Protein 6BME (pdb70)

Nearest PDB structures (foldseek):
  6bme-assembly2_B  TM=1.001E+00  e=2.807E-17  Chlamydomonas reinhardtii
  4max-assembly3_C  TM=8.897E-01  e=2.043E-06  Picosynechococcus sp. PCC 7002
  1rtx-assembly1_A  TM=8.837E-01  e=2.899E-06  Synechocystis sp. PCC 6803
  2hz3-assembly1_A  TM=9.140E-01  e=4.781E-06  Synechocystis sp. PCC 6803
  1s69-assembly1_A  TM=8.505E-01  e=2.374E-06  Synechocystis sp. PCC 6803

InterPro domains:
  IPR001486 Truncated hemoglobin [PF01152] (59-167)
  IPR009050 Globin-like superfamily [SSF46458] (58-173)
  IPR012292 Globin/Protoglobin [G3DSA:1.10.490.10] (58-185)

Structure (mmCIF, N/CA/C/O backbone):
data_6BME
#
_entry.id   6BME
#
_cell.length_a   74.400
_cell.length_b   68.300
_cell.length_c   49.400
_cell.angle_alpha   90.000
_cell.angle_beta   90.000
_cell.angle_gamma   90.000
#
_symmetry.space_group_name_H-M   'P 21 21 2'
#
loop_
_entity.id
_entity.type
_entity.pdbx_description
1 polymer 'Truncated hemoglobin 4'
2 non-polymer 'PROTOPORPHYRIN IX CONTAINING FE'
3 non-polymer 'SULFATE ION'
4 water water
#
loop_
_atom_site.group_PDB
_atom_site.id
_atom_site.type_symbol
_atom_site.label_atom_id
_atom_site.label_alt_id
_atom_site.label_comp_id
_atom_site.label_asym_id
_atom_site.label_entity_id
_atom_site.label_seq_id
_atom_site.pdbx_PDB_ins_code
_atom_site.Cartn_x
_atom_site.Cartn_y
_atom_site.Cartn_z
_atom_site.occupancy
_atom_site.B_iso_or_equiv
_atom_site.auth_seq_id
_atom_site.auth_comp_id
_atom_site.auth_asym_id
_atom_site.auth_atom_id
_atom_site.pdbx_PDB_model_num
ATOM 1 N N . SER A 1 1 ? 25.574 -4.453 8.212 1.00 56.59 32 SER A N 1
ATOM 2 C CA . SER A 1 1 ? 24.678 -3.970 7.167 1.00 55.19 32 SER A CA 1
ATOM 3 C C . SER A 1 1 ? 24.966 -2.501 6.882 1.00 50.41 32 SER A C 1
ATOM 4 O O . SER A 1 1 ? 25.814 -1.897 7.539 1.00 49.98 32 SER A O 1
ATOM 7 N N . THR A 1 2 ? 24.257 -1.935 5.904 1.00 48.23 33 THR A N 1
ATOM 8 C CA . THR A 1 2 ? 24.492 -0.556 5.497 1.00 39.94 33 THR A CA 1
ATOM 9 C C . THR A 1 2 ? 24.173 0.412 6.634 1.00 38.15 33 THR A C 1
ATOM 10 O O . THR A 1 2 ? 23.512 0.071 7.620 1.00 39.37 33 THR A O 1
ATOM 14 N N . LEU A 1 3 ? 24.645 1.648 6.469 1.00 37.27 34 LEU A N 1
ATOM 15 C CA . LEU A 1 3 ? 24.346 2.691 7.443 1.00 30.65 34 LEU A CA 1
ATOM 16 C C . LEU A 1 3 ? 22.846 2.961 7.518 1.00 27.95 34 LEU A C 1
ATOM 17 O O . LEU A 1 3 ? 22.278 3.069 8.612 1.00 27.72 34 LEU A O 1
ATOM 22 N N . HIS A 1 4 ? 22.180 3.073 6.363 1.00 24.85 35 HIS A N 1
ATOM 23 C CA . HIS A 1 4 ? 20.760 3.412 6.409 1.00 24.96 35 HIS A CA 1
ATOM 24 C C . HIS A 1 4 ? 19.937 2.280 7.012 1.00 26.24 35 HIS A C 1
ATOM 25 O O . HIS A 1 4 ? 18.946 2.541 7.707 1.00 29.59 35 HIS A O 1
ATOM 32 N N . ALA A 1 5 ? 20.354 1.028 6.809 1.00 27.82 36 ALA A N 1
ATOM 33 C CA . ALA A 1 5 ? 19.669 -0.087 7.457 1.00 35.17 36 ALA A CA 1
ATOM 34 C C . ALA A 1 5 ? 19.805 -0.011 8.974 1.00 36.31 36 ALA A C 1
ATOM 35 O O . ALA A 1 5 ? 18.830 -0.232 9.704 1.00 38.54 36 ALA A O 1
ATOM 37 N N . LYS A 1 6 ? 21.004 0.324 9.466 1.00 34.36 37 LYS A N 1
ATOM 38 C CA . LYS A 1 6 ? 21.217 0.433 10.906 1.00 35.02 37 LYS A CA 1
ATOM 39 C C . LYS A 1 6 ? 20.304 1.478 11.535 1.00 36.62 37 LYS A C 1
ATOM 40 O O . LYS A 1 6 ? 19.800 1.284 12.648 1.00 38.50 37 LYS A O 1
ATOM 46 N N . LEU A 1 7 ? 20.083 2.595 10.843 1.00 33.95 38 LEU A N 1
ATOM 47 C CA . LEU A 1 7 ? 19.449 3.767 11.435 1.00 35.29 38 LEU A CA 1
ATOM 48 C C . LEU A 1 7 ? 17.978 3.910 11.067 1.00 34.68 38 LEU A C 1
ATOM 49 O O . LEU A 1 7 ? 17.414 4.995 11.237 1.00 40.71 38 LEU A O 1
ATOM 54 N N . GLY A 1 8 ? 17.351 2.854 10.562 1.00 30.74 39 GLY A N 1
ATOM 55 C CA . GLY A 1 8 ? 15.926 2.862 10.292 1.00 31.07 39 GLY A CA 1
ATOM 56 C C . GLY A 1 8 ? 15.510 3.139 8.861 1.00 31.24 39 GLY A C 1
ATOM 57 O O . GLY A 1 8 ? 14.312 3.313 8.613 1.00 29.17 39 GLY A O 1
ATOM 58 N N . GLY A 1 9 ? 16.443 3.191 7.921 1.00 30.01 40 GLY A N 1
ATOM 59 C CA . GLY A 1 9 ? 16.116 3.455 6.533 1.00 30.34 40 GLY A CA 1
ATOM 60 C C . GLY A 1 9 ? 16.666 4.791 6.060 1.00 29.84 40 GLY A C 1
ATOM 61 O O . GLY A 1 9 ? 17.143 5.624 6.833 1.00 24.32 40 GLY A O 1
ATOM 62 N N . ALA A 1 10 ? 16.590 4.978 4.739 1.00 26.68 41 ALA A N 1
ATOM 63 C CA . ALA A 1 10 ? 17.146 6.185 4.135 1.00 30.35 41 ALA A CA 1
ATOM 64 C C . ALA A 1 10 ? 16.433 7.435 4.634 1.00 25.23 41 ALA A C 1
ATOM 65 O O . ALA A 1 10 ? 17.080 8.442 4.946 1.00 23.82 41 ALA A O 1
ATOM 67 N N . ALA A 1 11 ? 15.097 7.398 4.700 1.00 26.50 42 ALA A N 1
ATOM 68 C CA . ALA A 1 11 ? 14.353 8.538 5.226 1.00 26.25 42 ALA A CA 1
ATOM 69 C C . ALA A 1 11 ? 14.831 8.900 6.625 1.00 29.36 42 ALA A C 1
ATOM 70 O O . ALA A 1 11 ? 14.993 10.084 6.950 1.00 24.32 42 ALA A O 1
ATOM 72 N N . ALA A 1 12 ? 15.085 7.889 7.459 1.00 24.38 43 ALA A N 1
ATOM 73 C CA . ALA A 1 12 ? 15.521 8.143 8.829 1.00 25.70 43 ALA A CA 1
ATOM 74 C C . ALA A 1 12 ? 16.902 8.793 8.863 1.00 24.50 43 ALA A C 1
ATOM 75 O O . ALA A 1 12 ? 17.172 9.647 9.717 1.00 20.25 43 ALA A O 1
ATOM 77 N N . VAL A 1 13 ? 17.788 8.406 7.944 1.00 22.73 44 VAL A N 1
ATOM 78 C CA . VAL A 1 13 ? 19.123 9.001 7.912 1.00 21.40 44 VAL A CA 1
ATOM 79 C C . VAL A 1 13 ? 19.027 10.505 7.694 1.00 19.27 44 VAL A C 1
ATOM 80 O O . VAL A 1 13 ? 19.594 11.296 8.453 1.00 18.03 44 VAL A O 1
ATOM 84 N N . ALA A 1 14 ? 18.288 10.922 6.663 1.00 22.80 45 ALA A N 1
ATOM 85 C CA . ALA A 1 14 ? 18.147 12.351 6.400 1.00 20.04 45 ALA A CA 1
ATOM 86 C C . ALA A 1 14 ? 17.456 13.053 7.561 1.00 19.70 45 ALA A C 1
ATOM 87 O O . ALA A 1 14 ? 17.811 14.181 7.913 1.00 18.84 45 ALA A O 1
ATOM 89 N N . ALA A 1 15 ? 16.466 12.394 8.173 1.00 21.06 46 ALA A N 1
ATOM 90 C CA . ALA A 1 15 ? 15.788 12.992 9.315 1.00 20.39 46 ALA A CA 1
ATOM 91 C C . ALA A 1 15 ? 16.749 13.177 10.475 1.00 18.83 46 ALA A C 1
ATOM 92 O O . ALA A 1 15 ? 16.727 14.214 11.143 1.00 18.27 46 ALA A O 1
ATOM 94 N N . THR A 1 16 ? 17.609 12.185 10.721 1.00 18.27 47 THR A N 1
ATOM 95 C CA . THR A 1 16 ? 18.592 12.298 11.800 1.00 19.16 47 THR A CA 1
ATOM 96 C C . THR A 1 16 ? 19.553 13.452 11.549 1.00 24.23 47 THR A C 1
ATOM 97 O O . THR A 1 16 ? 19.878 14.213 12.470 1.00 15.00 47 THR A O 1
ATOM 101 N N . VAL A 1 17 ? 20.027 13.587 10.306 1.00 15.89 48 VAL A N 1
ATOM 102 C CA . VAL A 1 17 ? 20.918 14.692 9.955 1.00 15.02 48 VAL A CA 1
ATOM 103 C C . VAL A 1 17 ? 20.244 16.036 10.226 1.00 15.10 48 VAL A C 1
ATOM 104 O O . VAL A 1 17 ? 20.860 16.952 10.791 1.00 14.19 48 VAL A O 1
ATOM 108 N N . ASP A 1 18 ? 18.967 16.171 9.849 1.00 16.33 49 ASP A N 1
ATOM 109 C CA . ASP A 1 18 ? 18.262 17.434 10.063 1.00 16.70 49 ASP A CA 1
ATOM 110 C C . ASP A 1 18 ? 18.125 17.749 11.549 1.00 16.16 49 ASP A C 1
ATOM 111 O O . ASP A 1 18 ? 18.368 18.886 11.977 1.00 15.92 49 ASP A O 1
ATOM 116 N N . VAL A 1 19 ? 17.741 16.753 12.352 1.00 16.33 50 VAL A N 1
ATOM 117 C CA . VAL A 1 19 ? 17.664 16.948 13.802 1.00 15.95 50 VAL A CA 1
ATOM 118 C C . VAL A 1 19 ? 19.003 17.447 14.335 1.00 18.21 50 VAL A C 1
ATOM 119 O O . VAL A 1 19 ? 19.073 18.443 15.066 1.00 14.21 50 VAL A O 1
ATOM 123 N N . PHE A 1 20 ? 20.083 16.770 13.940 1.00 13.80 51 PHE A N 1
ATOM 124 C CA . PHE A 1 20 ? 21.418 17.063 14.444 1.00 12.60 51 PHE A CA 1
ATOM 125 C C . PHE A 1 20 ? 21.874 18.437 13.984 1.00 19.14 51 PHE A C 1
ATOM 126 O O . PHE A 1 20 ? 22.371 19.234 14.786 1.00 14.41 51 PHE A O 1
ATOM 134 N N . TYR A 1 21 ? 21.659 18.743 12.704 1.00 16.56 52 TYR A N 1
ATOM 135 C CA . TYR A 1 21 ? 22.002 20.051 12.158 1.00 13.78 52 TYR A CA 1
ATOM 136 C C . TYR A 1 21 ? 21.292 21.172 12.907 1.00 12.87 52 TYR A C 1
ATOM 137 O O . TYR A 1 21 ? 21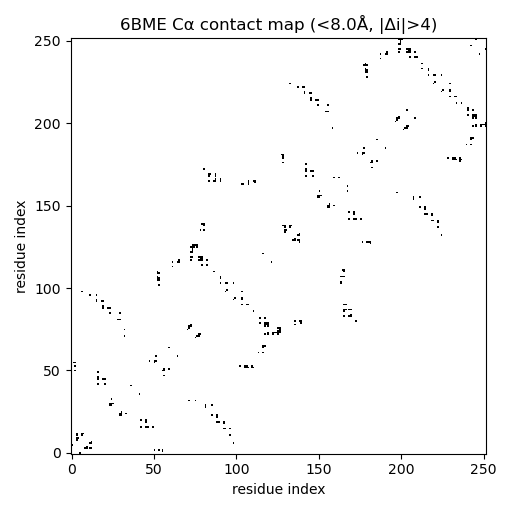.916 22.167 13.305 1.00 12.55 52 TYR A O 1
ATOM 146 N N . LYS A 1 22 ? 19.983 21.021 13.123 1.00 13.89 53 LYS A N 1
ATOM 147 C CA . LYS A 1 22 ? 19.216 22.089 13.758 1.00 14.51 53 LYS A CA 1
ATOM 148 C C . LYS A 1 22 ? 19.654 22.299 15.200 1.00 14.77 53 LYS A C 1
ATOM 149 O O . LYS A 1 22 ? 19.724 23.442 15.670 1.00 20.30 53 LYS A O 1
ATOM 155 N N . LYS A 1 23 ? 19.994 21.216 15.908 1.00 13.45 54 LYS A N 1
ATOM 156 C CA . LYS A 1 23 ? 20.545 21.358 17.258 1.00 12.64 54 LYS A CA 1
ATOM 157 C C . LYS A 1 23 ? 21.797 22.231 17.258 1.00 11.70 54 LYS A C 1
ATOM 158 O O . LYS A 1 23 ? 21.952 23.106 18.112 1.00 13.83 54 LYS A O 1
ATOM 164 N N . LEU A 1 24 ? 22.713 22.002 16.310 1.00 11.09 55 LEU A N 1
ATOM 165 C CA . LEU A 1 24 ? 23.938 22.797 16.279 1.00 13.65 55 LEU A CA 1
ATOM 166 C C . LEU A 1 24 ? 23.639 24.255 15.952 1.00 16.64 55 LEU A C 1
ATOM 167 O O . LEU A 1 24 ? 24.176 25.169 16.592 1.00 18.55 55 LEU A O 1
ATOM 172 N N . MET A 1 25 ? 22.793 24.500 14.946 1.00 14.05 56 MET A N 1
ATOM 173 C CA . MET A 1 25 ? 22.521 25.881 14.564 1.00 14.77 56 MET A CA 1
ATOM 174 C C . MET A 1 25 ? 21.726 26.620 15.634 1.00 15.76 56 MET A C 1
ATOM 175 O O . MET A 1 25 ? 21.820 27.848 15.728 1.00 14.80 56 MET A O 1
ATOM 180 N N . ASN A 1 26 ? 20.979 25.908 16.470 1.00 13.22 57 ASN A N 1
ATOM 181 C CA . ASN A 1 26 ? 20.183 26.562 17.495 1.00 14.04 57 ASN A CA 1
ATOM 182 C C . ASN A 1 26 ? 20.907 26.659 18.828 1.00 16.73 57 ASN A C 1
ATOM 183 O O . ASN A 1 26 ? 20.327 27.149 19.798 1.00 17.88 57 ASN A O 1
ATOM 188 N N . ASP A 1 27 ? 22.160 26.209 18.896 1.00 15.81 58 ASP A N 1
ATOM 189 C CA . ASP A 1 27 ? 22.948 26.300 20.113 1.00 15.94 58 ASP A CA 1
ATOM 190 C C . ASP A 1 27 ? 23.808 27.552 20.027 1.00 12.91 58 ASP A C 1
ATOM 191 O O . ASP A 1 27 ? 24.728 27.603 19.195 1.00 12.46 58 ASP A O 1
ATOM 196 N N . PRO A 1 28 ? 23.547 28.580 20.839 1.00 16.56 59 PRO A N 1
ATOM 197 C CA . PRO A 1 28 ? 24.336 29.821 20.738 1.00 19.91 59 PRO A CA 1
ATOM 198 C C . PRO A 1 28 ? 25.819 29.625 20.981 1.00 18.20 59 PRO A C 1
ATOM 199 O O . PRO A 1 28 ? 26.619 30.468 20.549 1.00 18.52 59 PRO A O 1
ATOM 203 N N . ASP A 1 29 ? 26.218 28.552 21.661 1.00 12.63 60 ASP A N 1
ATOM 204 C CA . ASP A 1 29 ? 27.633 28.300 21.892 1.00 12.40 60 ASP A CA 1
ATOM 205 C C . ASP A 1 29 ? 28.333 27.681 20.689 1.00 11.54 60 ASP A C 1
ATOM 206 O O . ASP A 1 29 ? 29.568 27.713 20.625 1.00 13.98 60 ASP A O 1
ATOM 211 N N . LEU A 1 30 ? 27.586 27.146 19.733 1.00 9.62 61 LEU A N 1
ATOM 212 C CA . LEU A 1 30 ? 28.164 26.462 18.578 1.00 10.33 61 LEU A CA 1
ATOM 213 C C . LEU A 1 30 ? 27.891 27.153 17.252 1.00 10.04 61 LEU A C 1
ATOM 214 O O . LEU A 1 30 ? 28.739 27.123 16.363 1.00 12.27 61 LEU A O 1
ATOM 219 N N . GLU A 1 31 ? 26.717 27.754 17.091 1.00 9.62 62 GLU A N 1
ATOM 220 C CA . GLU A 1 31 ? 26.362 28.396 15.828 1.00 10.23 62 GLU A CA 1
ATOM 221 C C . GLU A 1 31 ? 27.447 29.319 15.278 1.00 10.08 62 GLU A C 1
ATOM 222 O O . GLU A 1 31 ? 27.691 29.274 14.060 1.00 12.31 62 GLU A O 1
ATOM 228 N N . PRO A 1 32 ? 28.139 30.141 16.078 1.00 16.20 63 PRO A N 1
ATOM 229 C CA . PRO A 1 32 ? 29.123 31.051 15.474 1.00 15.38 63 PRO A CA 1
ATOM 230 C C . PRO A 1 32 ? 30.208 30.348 14.678 1.00 15.12 63 PRO A C 1
ATOM 231 O O . PRO A 1 32 ? 30.723 30.951 13.734 1.00 12.23 63 PRO A O 1
ATOM 235 N N . PHE A 1 33 ? 30.560 29.097 15.003 1.00 11.14 64 PHE A N 1
ATOM 236 C CA . PHE A 1 33 ? 31.546 28.377 14.193 1.00 10.00 64 PHE A CA 1
ATOM 237 C C . PHE A 1 33 ? 31.029 28.055 12.798 1.00 12.89 64 PHE A C 1
ATOM 238 O O . PHE A 1 33 ? 31.830 27.761 11.906 1.00 12.75 64 PHE A O 1
ATOM 246 N N . PHE A 1 34 ? 29.720 28.108 12.582 1.00 9.24 65 PHE A N 1
ATOM 247 C CA . PHE A 1 34 ? 29.159 27.795 11.273 1.00 17.47 65 PHE A CA 1
ATOM 248 C C . PHE A 1 34 ? 28.845 29.034 10.435 1.00 20.68 65 PHE A C 1
ATOM 249 O O . PHE A 1 34 ? 28.411 28.899 9.282 1.00 19.07 65 PHE A O 1
ATOM 257 N N . ARG A 1 35 ? 29.059 30.230 10.978 1.00 16.30 66 ARG A N 1
ATOM 258 C CA . ARG A 1 35 ? 28.847 31.459 10.220 1.00 17.32 66 ARG A CA 1
ATOM 259 C C . ARG A 1 35 ? 29.727 31.492 8.976 1.00 19.55 66 ARG A C 1
ATOM 260 O O . ARG A 1 35 ? 30.941 31.285 9.047 1.00 19.19 66 ARG A O 1
ATOM 268 N N . GLY A 1 36 ? 29.111 31.757 7.830 1.00 24.81 67 GLY A N 1
ATOM 269 C CA . GLY A 1 36 ? 29.848 31.800 6.588 1.00 30.58 67 GLY A CA 1
ATOM 270 C C . GLY A 1 36 ? 30.081 30.459 5.923 1.00 30.52 67 GLY A C 1
ATOM 271 O O . GLY A 1 36 ? 30.612 30.428 4.805 1.00 31.56 67 GLY A O 1
ATOM 272 N N . VAL A 1 37 ? 29.704 29.350 6.555 1.00 22.23 68 VAL A N 1
ATOM 273 C CA . VAL A 1 37 ? 29.832 28.034 5.935 1.00 20.60 68 VAL A CA 1
ATOM 274 C C . VAL A 1 37 ? 28.578 27.744 5.119 1.00 13.82 68 VAL A C 1
ATOM 275 O O . VAL A 1 37 ? 27.468 27.699 5.662 1.00 23.69 68 VAL A O 1
ATOM 279 N N . ASP A 1 38 ? 28.761 27.504 3.823 1.00 17.33 69 ASP A N 1
ATOM 280 C CA . ASP A 1 38 ? 27.631 27.261 2.939 1.00 15.98 69 ASP A CA 1
ATOM 281 C C . ASP A 1 38 ? 26.896 25.988 3.354 1.00 16.66 69 ASP A C 1
ATOM 282 O O . ASP A 1 38 ? 27.473 25.078 3.955 1.00 16.32 69 ASP A O 1
ATOM 287 N N . MET A 1 39 ? 25.612 25.929 3.010 1.00 16.84 70 MET A N 1
ATOM 288 C CA . MET A 1 39 ? 24.742 24.871 3.521 1.00 24.13 70 MET A CA 1
ATOM 289 C C . MET A 1 39 ? 25.065 23.511 2.914 1.00 18.88 70 MET A C 1
ATOM 290 O O . MET A 1 39 ? 24.819 22.476 3.546 1.00 20.17 70 MET A O 1
ATOM 295 N N . VAL A 1 40 ? 25.583 23.483 1.688 1.00 17.29 71 VAL A N 1
ATOM 296 C CA . VAL A 1 40 ? 25.938 22.205 1.079 1.00 18.53 71 VAL A CA 1
ATOM 297 C C . VAL A 1 40 ? 27.089 21.575 1.850 1.00 16.71 71 VAL A C 1
ATOM 298 O O . VAL A 1 40 ? 27.038 20.400 2.238 1.00 15.63 71 VAL A O 1
ATOM 302 N N . THR A 1 41 ? 28.122 22.368 2.131 1.00 15.30 72 THR A N 1
ATOM 303 C CA . THR A 1 41 ? 29.229 21.896 2.953 1.00 15.42 72 THR A CA 1
ATOM 304 C C . THR A 1 41 ? 28.745 21.408 4.315 1.00 13.45 72 THR A C 1
ATOM 305 O O . THR A 1 41 ? 29.202 20.370 4.805 1.00 12.54 72 THR A O 1
ATOM 309 N N . LEU A 1 42 ? 27.810 22.135 4.935 1.00 13.06 73 LEU A N 1
ATOM 310 C CA . LEU A 1 42 ? 27.360 21.774 6.277 1.00 14.46 73 LEU A CA 1
ATOM 311 C C . LEU A 1 42 ? 26.572 20.472 6.261 1.00 13.03 73 LEU A C 1
ATOM 312 O O . LEU A 1 4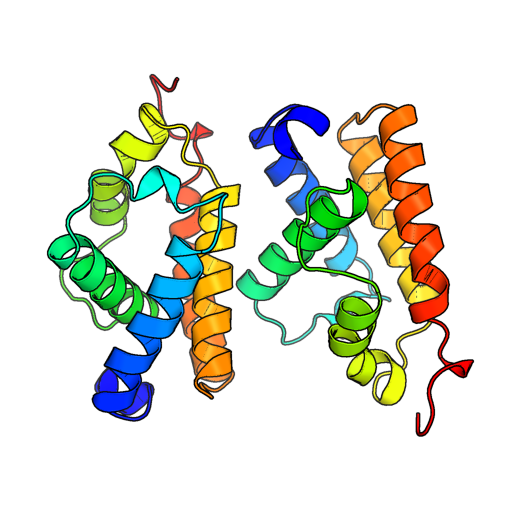2 ? 26.791 19.591 7.099 1.00 12.05 73 LEU A O 1
ATOM 317 N N . ILE A 1 43 ? 25.632 20.345 5.326 1.00 13.85 74 ILE A N 1
ATOM 318 C CA . ILE A 1 43 ? 24.864 19.109 5.221 1.00 14.42 74 ILE A CA 1
ATOM 319 C C . ILE A 1 43 ? 25.795 17.939 4.934 1.00 16.68 74 ILE A C 1
ATOM 320 O O . ILE A 1 43 ? 25.647 16.855 5.510 1.00 15.71 74 ILE A O 1
ATOM 325 N N . ALA A 1 44 ? 26.784 18.144 4.058 1.00 14.36 75 ALA A N 1
ATOM 326 C CA . ALA A 1 44 ? 27.735 17.074 3.771 1.00 14.34 75 ALA A CA 1
ATOM 327 C C . ALA A 1 44 ? 28.543 16.721 5.011 1.00 13.16 75 ALA A C 1
ATOM 328 O O . ALA A 1 44 ? 28.797 15.543 5.280 1.00 13.21 75 ALA A O 1
ATOM 330 N N . LYS A 1 45 ? 28.943 17.735 5.785 1.00 14.51 76 LYS A N 1
ATOM 331 C CA . LYS A 1 45 ? 29.646 17.488 7.038 1.00 13.28 76 LYS A CA 1
ATOM 332 C C . LYS A 1 45 ? 28.830 16.599 7.967 1.00 13.50 76 LYS A C 1
ATOM 333 O O . LYS A 1 45 ? 29.348 15.627 8.538 1.00 11.03 76 LYS A O 1
ATOM 339 N N . GLN A 1 46 ? 27.554 16.937 8.160 1.00 11.48 77 GLN A N 1
ATOM 340 C CA . GLN A 1 46 ? 26.736 16.187 9.106 1.00 11.53 77 GLN A CA 1
ATOM 341 C C . GLN A 1 46 ? 26.561 14.749 8.650 1.00 12.89 77 GLN A C 1
ATOM 342 O O . GLN A 1 46 ? 26.594 13.819 9.467 1.00 12.87 77 GLN A O 1
ATOM 348 N N . ASN A 1 47 ? 26.381 14.545 7.343 1.00 13.15 78 ASN A N 1
ATOM 349 C CA . ASN A 1 47 ? 26.263 13.190 6.816 1.00 14.04 78 ASN A CA 1
ATOM 350 C C . ASN A 1 47 ? 27.535 12.386 7.033 1.00 13.78 78 ASN A C 1
ATOM 351 O O . ASN A 1 47 ? 27.472 11.199 7.363 1.00 14.23 78 ASN A O 1
ATOM 356 N N . ARG A 1 48 ? 28.701 13.003 6.824 1.00 13.23 79 ARG A N 1
ATOM 357 C CA . ARG A 1 48 ? 29.952 12.274 7.008 1.00 13.17 79 ARG A CA 1
ATOM 358 C C . ARG A 1 48 ? 30.233 12.028 8.492 1.00 14.42 79 ARG A C 1
ATOM 359 O O . ARG A 1 48 ? 30.768 10.975 8.863 1.00 12.80 79 ARG A O 1
ATOM 367 N N . PHE A 1 49 ? 29.859 12.986 9.348 1.00 11.92 80 PHE A N 1
ATOM 368 C CA . PHE A 1 49 ? 29.968 12.814 10.800 1.00 12.42 80 PHE A CA 1
ATOM 369 C C . PHE A 1 49 ? 29.170 11.598 11.246 1.00 13.55 80 PHE A C 1
ATOM 370 O O . PHE A 1 49 ? 29.674 10.730 11.973 1.00 12.96 80 PHE A O 1
ATOM 378 N N . LEU A 1 50 ? 27.917 11.514 10.796 1.00 12.32 81 LEU A N 1
ATOM 379 C CA . LEU A 1 50 ? 27.066 10.381 11.136 1.00 13.14 81 LEU A CA 1
ATOM 380 C C . LEU A 1 50 ? 27.645 9.077 10.598 1.00 14.01 81 LEU A C 1
ATOM 381 O O . LEU A 1 50 ? 27.682 8.062 11.301 1.00 14.50 81 LEU A O 1
ATOM 386 N N . ALA A 1 51 ? 28.095 9.083 9.340 1.00 14.38 82 ALA A N 1
ATOM 387 C CA . ALA A 1 51 ? 28.702 7.883 8.773 1.00 15.37 82 ALA A CA 1
ATOM 388 C C . ALA A 1 51 ? 29.941 7.463 9.568 1.00 18.54 82 ALA A C 1
ATOM 389 O O . ALA A 1 51 ? 30.129 6.276 9.863 1.00 16.01 82 ALA A O 1
ATOM 391 N N . TYR A 1 52 ? 30.780 8.434 9.948 1.00 19.64 83 TYR A N 1
ATOM 392 C CA . TYR A 1 52 ? 31.991 8.140 10.713 1.00 16.68 83 TYR A CA 1
ATOM 393 C C . TYR A 1 52 ? 31.664 7.527 12.070 1.00 14.11 83 TYR A C 1
ATOM 394 O O . TYR A 1 52 ? 32.296 6.548 12.488 1.00 17.92 83 TYR A O 1
ATOM 403 N N . ALA A 1 53 ? 30.677 8.084 12.770 1.00 13.55 84 ALA A N 1
ATOM 404 C CA . ALA A 1 53 ? 30.303 7.539 14.073 1.00 17.90 84 ALA A CA 1
ATOM 405 C C . ALA A 1 53 ? 29.945 6.055 13.988 1.00 22.62 84 ALA A C 1
ATOM 406 O O . ALA A 1 53 ? 30.124 5.313 14.963 1.00 18.46 84 ALA A O 1
ATOM 408 N N . PHE A 1 54 ? 29.466 5.594 12.834 1.00 18.52 85 PHE A N 1
ATOM 409 C CA . PHE A 1 54 ? 29.064 4.202 12.679 1.00 20.08 85 PHE A CA 1
ATOM 410 C C . PHE A 1 54 ? 29.979 3.423 11.747 1.00 24.51 85 PHE A C 1
ATOM 411 O O . PHE A 1 54 ? 29.562 2.402 11.194 1.00 21.27 85 PHE A O 1
ATOM 419 N N . GLY A 1 55 ? 31.220 3.877 11.581 1.00 21.50 86 GLY A N 1
ATOM 420 C CA . GLY A 1 55 ? 32.203 3.143 10.799 1.00 25.90 86 GLY A CA 1
ATOM 421 C C . GLY A 1 55 ? 31.835 2.934 9.347 1.00 26.53 86 GLY A C 1
ATOM 422 O O . GLY A 1 55 ? 32.270 1.948 8.741 1.00 23.81 86 GLY A O 1
ATOM 423 N N . ALA A 1 56 ? 31.057 3.844 8.760 1.00 24.85 87 ALA A N 1
ATOM 424 C CA . ALA A 1 56 ? 30.646 3.729 7.369 1.00 25.49 87 ALA A CA 1
ATOM 425 C C . ALA A 1 56 ? 31.491 4.573 6.420 1.00 24.23 87 ALA A C 1
ATOM 426 O O . ALA A 1 56 ? 31.227 4.569 5.216 1.00 24.39 87 ALA A O 1
ATOM 428 N N . THR A 1 57 ? 32.489 5.292 6.917 1.00 20.48 88 THR A N 1
ATOM 429 C CA . THR A 1 57 ? 33.411 5.998 6.041 1.00 20.55 88 THR A CA 1
ATOM 430 C C . THR A 1 57 ? 34.589 5.089 5.691 1.00 25.72 88 THR A C 1
ATOM 431 O O . THR A 1 57 ? 34.902 4.136 6.407 1.00 24.12 88 THR A O 1
ATOM 435 N N . THR A 1 58 ? 35.255 5.401 4.582 1.00 30.64 89 THR A N 1
ATOM 436 C CA . THR A 1 58 ? 36.416 4.622 4.165 1.00 36.94 89 THR A CA 1
ATOM 437 C C . THR A 1 58 ? 37.705 5.429 4.057 1.00 35.11 89 THR A C 1
ATOM 438 O O . THR A 1 58 ? 38.783 4.860 4.251 1.00 36.39 89 THR A O 1
ATOM 442 N N . HIS A 1 59 ? 37.635 6.731 3.778 1.00 27.28 90 HIS A N 1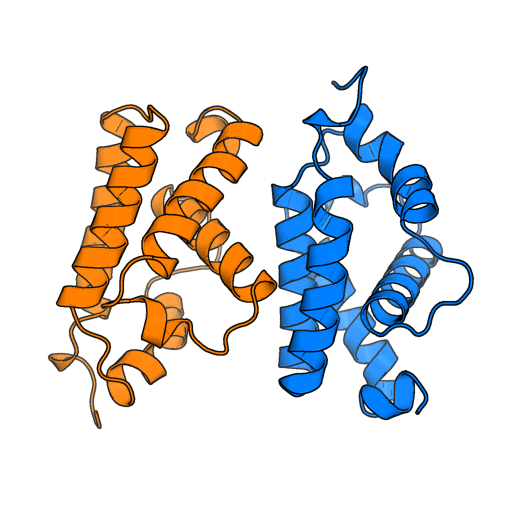
ATOM 443 C CA . HIS A 1 59 ? 38.835 7.539 3.589 1.00 31.37 90 HIS A CA 1
ATOM 444 C C . HIS A 1 59 ? 38.907 8.696 4.578 1.00 25.08 90 HIS A C 1
ATOM 445 O O . HIS A 1 59 ? 39.408 9.773 4.253 1.00 19.29 90 HIS A O 1
ATOM 452 N N . TYR A 1 60 ? 38.414 8.486 5.793 1.00 21.30 91 TYR A N 1
ATOM 453 C CA . TYR A 1 60 ? 38.325 9.553 6.777 1.00 18.29 91 TYR A CA 1
ATOM 454 C C . TYR A 1 60 ? 38.896 9.051 8.093 1.00 18.31 91 TYR A C 1
ATOM 455 O O . TYR A 1 60 ? 38.347 8.122 8.693 1.00 21.34 91 TYR A O 1
ATOM 464 N N . HIS A 1 61 ? 39.999 9.651 8.533 1.00 15.13 92 HIS A N 1
ATOM 465 C CA . HIS A 1 61 ? 40.705 9.188 9.717 1.00 15.35 92 HIS A CA 1
ATOM 466 C C . HIS A 1 61 ? 41.049 10.381 10.600 1.00 14.21 92 HIS A C 1
ATOM 467 O O . HIS A 1 61 ? 40.784 11.535 10.251 1.00 13.94 92 HIS A O 1
ATOM 474 N N . GLY A 1 62 ? 41.643 10.093 11.762 1.00 16.73 93 GLY A N 1
ATOM 475 C CA . GLY A 1 62 ? 41.931 11.151 12.722 1.00 13.49 93 GLY A CA 1
ATOM 476 C C . GLY A 1 62 ? 42.721 12.298 12.122 1.00 13.17 93 GLY A C 1
ATOM 477 O O . GLY A 1 62 ? 42.443 13.466 12.394 1.00 13.40 93 GLY A O 1
ATOM 478 N N . LYS A 1 63 ? 43.697 11.985 11.271 1.00 14.17 94 LYS A N 1
ATOM 479 C CA . LYS A 1 63 ? 44.481 13.057 10.666 1.00 17.12 94 LYS A CA 1
ATOM 480 C C . LYS A 1 63 ? 43.614 13.955 9.785 1.00 13.24 94 LYS A C 1
ATOM 481 O O . LYS A 1 63 ? 43.830 15.172 9.738 1.00 15.35 94 LYS A O 1
ATOM 487 N N . ASP A 1 64 ? 42.610 13.388 9.111 1.00 14.43 95 ASP A N 1
ATOM 488 C CA . ASP A 1 64 ? 41.697 14.210 8.322 1.00 14.10 95 ASP A CA 1
ATOM 489 C C . ASP A 1 64 ? 40.828 15.083 9.221 1.00 13.34 95 ASP A C 1
ATOM 490 O O . ASP A 1 64 ? 40.537 16.239 8.884 1.00 12.72 95 ASP A O 1
ATOM 495 N N . ILE A 1 65 ? 40.411 14.554 10.374 1.00 11.18 96 ILE A N 1
ATOM 496 C CA . ILE A 1 65 ? 39.653 15.371 11.317 1.00 15.17 96 ILE A CA 1
ATOM 497 C C . ILE A 1 65 ? 40.490 16.558 11.778 1.00 12.38 96 ILE A C 1
ATOM 498 O O . ILE A 1 65 ? 39.994 17.689 11.861 1.00 11.40 96 ILE A O 1
ATOM 503 N N . VAL A 1 66 ? 41.774 16.327 12.073 1.00 10.28 97 VAL A N 1
ATOM 504 C CA . VAL A 1 66 ? 42.625 17.432 12.514 1.00 11.71 97 VAL A CA 1
ATOM 505 C C . VAL A 1 66 ? 42.790 18.456 11.398 1.00 10.01 97 VAL A C 1
ATOM 506 O O . VAL A 1 66 ? 42.609 19.661 11.609 1.00 14.13 97 VAL A O 1
ATOM 510 N N . MET A 1 67 ? 43.114 17.994 10.187 1.00 10.75 98 MET A N 1
ATOM 511 C CA . MET A 1 67 ? 43.341 18.936 9.093 1.00 15.45 98 MET A CA 1
ATOM 512 C C . MET A 1 67 ? 42.081 19.732 8.771 1.00 11.97 98 MET A C 1
ATOM 513 O O . MET A 1 67 ? 42.168 20.887 8.344 1.00 14.42 98 MET A O 1
ATOM 518 N N . GLY A 1 68 ? 40.904 19.137 8.965 1.00 11.19 99 GLY A N 1
ATOM 519 C CA . GLY A 1 68 ? 39.663 19.856 8.701 1.00 13.58 99 GLY A CA 1
ATOM 520 C C . GLY A 1 68 ? 39.266 20.867 9.766 1.00 12.17 99 GLY A C 1
ATOM 521 O O . GLY A 1 68 ? 38.495 21.792 9.472 1.00 10.71 99 GLY A O 1
ATOM 522 N N . HIS A 1 69 ? 39.772 20.718 10.995 1.00 8.42 100 HIS A N 1
ATOM 523 C CA . HIS A 1 69 ? 39.347 21.558 12.113 1.00 10.12 100 HIS A CA 1
ATOM 524 C C . HIS A 1 69 ? 40.460 22.377 12.743 1.00 7.80 100 HIS A C 1
ATOM 525 O O . HIS A 1 69 ? 40.165 23.204 13.617 1.00 7.61 100 HIS A O 1
ATOM 532 N N . ALA A 1 70 ? 41.713 22.188 12.319 1.00 8.97 101 ALA A N 1
ATOM 533 C CA . ALA A 1 70 ? 42.840 22.834 12.994 1.00 13.24 101 ALA A CA 1
ATOM 534 C C . ALA A 1 70 ? 42.701 24.349 12.984 1.00 9.24 101 ALA A C 1
ATOM 535 O O . ALA A 1 70 ? 42.994 25.011 13.987 1.00 9.87 101 ALA A O 1
ATOM 537 N N . HIS A 1 71 ? 42.205 24.916 11.882 1.00 8.51 102 HIS A N 1
ATOM 538 C CA . HIS A 1 71 ? 42.056 26.367 11.819 1.00 9.85 102 HIS A CA 1
ATOM 539 C C . HIS A 1 71 ? 41.057 26.889 12.850 1.00 9.19 102 HIS A C 1
ATOM 540 O O . HIS A 1 71 ? 41.221 28.011 13.346 1.00 10.00 102 HIS A O 1
ATOM 547 N N . LEU A 1 72 ? 40.030 26.100 13.196 1.00 7.51 103 LEU A N 1
ATOM 548 C CA . LEU A 1 72 ? 39.070 26.538 14.209 1.00 8.18 103 LEU A CA 1
ATOM 549 C C . LEU A 1 72 ? 39.692 26.534 15.598 1.00 7.11 103 LEU A C 1
ATOM 550 O O . LEU A 1 72 ? 39.414 27.420 16.418 1.00 7.44 103 LEU A O 1
ATOM 555 N N . ILE A 1 73 ? 40.523 25.531 15.882 1.00 9.16 104 ILE A N 1
ATOM 556 C CA . ILE A 1 73 ? 41.195 25.432 17.173 1.00 9.01 104 ILE A CA 1
ATOM 557 C C . ILE A 1 73 ? 42.255 26.518 17.307 1.00 12.23 104 ILE A C 1
ATOM 558 O O . ILE A 1 73 ? 42.459 27.075 18.391 1.00 8.37 104 ILE A O 1
ATOM 563 N N . ILE A 1 74 ? 42.958 26.817 16.220 1.00 7.92 105 ILE A N 1
ATOM 564 C CA . ILE A 1 74 ? 44.083 27.748 16.278 1.00 8.45 105 ILE A CA 1
ATOM 565 C C . ILE A 1 74 ? 43.632 29.198 16.162 1.00 9.89 105 ILE A C 1
ATOM 566 O O . ILE A 1 74 ? 44.169 30.075 16.839 1.00 13.74 105 ILE A O 1
ATOM 571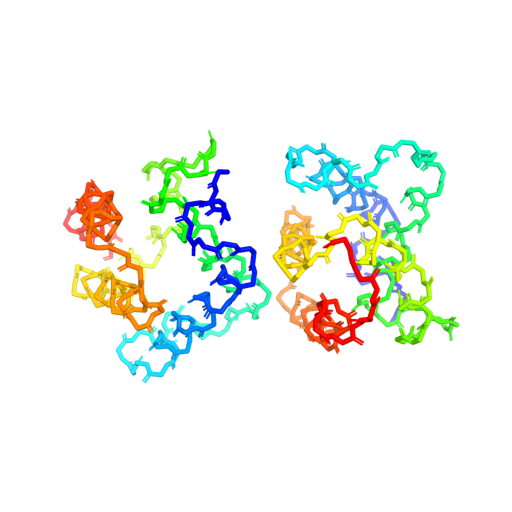 N N . ASN A 1 75 ? 42.643 29.476 15.323 1.00 10.34 106 ASN A N 1
ATOM 572 C CA . ASN A 1 75 ? 42.262 30.842 15.014 1.00 8.63 106 ASN A CA 1
ATOM 573 C C . ASN A 1 75 ? 40.912 31.237 15.598 1.00 14.18 106 ASN A C 1
ATOM 574 O O . ASN A 1 75 ? 40.588 32.429 15.602 1.00 11.02 106 ASN A O 1
ATOM 579 N N . ARG A 1 76 ? 40.111 30.280 16.086 1.00 9.34 107 ARG A N 1
ATOM 580 C CA . ARG A 1 76 ? 38.759 30.596 16.534 1.00 9.23 107 ARG A CA 1
ATOM 581 C C . ARG A 1 76 ? 38.412 30.039 17.917 1.00 9.64 107 ARG A C 1
ATOM 582 O O . ARG A 1 76 ? 37.233 30.060 18.298 1.00 9.12 107 ARG A O 1
ATOM 590 N N . GLY A 1 77 ? 39.382 29.517 18.667 1.00 9.82 108 GLY A N 1
ATOM 591 C CA . GLY A 1 77 ? 39.125 29.098 20.031 1.00 10.43 108 GLY A CA 1
ATOM 592 C C . GLY A 1 77 ? 38.267 27.862 20.186 1.00 13.73 108 GLY A C 1
ATOM 593 O O . GLY A 1 77 ? 37.650 27.681 21.238 1.00 9.48 108 GLY A O 1
ATOM 594 N N . LEU A 1 78 ? 38.216 26.997 19.174 1.00 9.52 109 LEU A N 1
ATOM 595 C CA . LEU A 1 78 ? 37.456 25.752 19.281 1.00 7.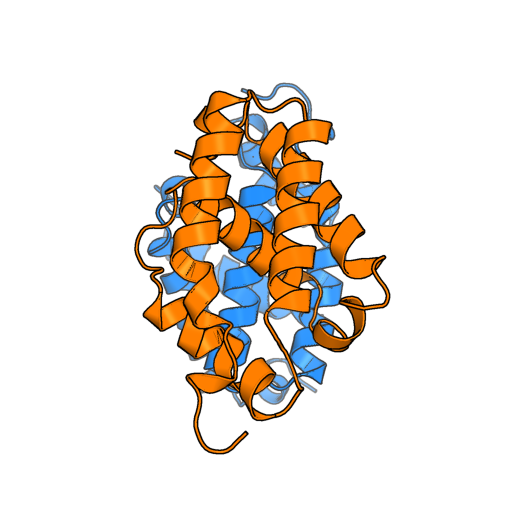47 109 LEU A CA 1
ATOM 596 C C . LEU A 1 78 ? 38.081 24.863 20.350 1.00 9.16 109 LEU A C 1
ATOM 597 O O . LEU A 1 78 ? 39.305 24.681 20.383 1.00 8.90 109 LEU A O 1
ATOM 602 N N . ASN A 1 79 ? 37.254 24.318 21.243 1.00 7.36 110 ASN A N 1
ATOM 603 C CA . ASN A 1 79 ? 37.811 23.633 22.407 1.00 9.43 110 ASN A CA 1
ATOM 604 C C . ASN A 1 79 ? 36.997 22.390 22.766 1.00 7.90 110 ASN A C 1
ATOM 605 O O . ASN A 1 79 ? 36.023 22.027 22.095 1.00 8.85 110 ASN A O 1
ATOM 610 N N . LEU A 1 80 ? 37.421 21.730 23.851 1.00 8.63 111 LEU A N 1
ATOM 611 C CA . LEU A 1 80 ? 36.803 20.475 24.257 1.00 8.93 111 LEU A CA 1
ATOM 612 C C . LEU A 1 80 ? 35.358 20.669 24.701 1.00 10.54 111 LEU A C 1
ATOM 613 O O . LEU A 1 80 ? 34.539 19.750 24.561 1.00 12.81 111 LEU A O 1
ATOM 618 N N . THR A 1 81 ? 35.028 21.831 25.271 1.00 8.23 112 THR A N 1
ATOM 619 C CA . THR A 1 81 ? 33.637 22.077 25.634 1.00 9.26 112 THR A CA 1
ATOM 620 C C . THR A 1 81 ? 32.772 22.099 24.379 1.00 10.81 112 THR A C 1
ATOM 621 O O . THR A 1 81 ? 31.670 21.546 24.358 1.00 10.34 112 THR A O 1
ATOM 625 N N . HIS A 1 82 ? 33.272 22.710 23.311 1.00 7.45 113 HIS A N 1
ATOM 626 C CA . HIS A 1 82 ? 32.523 22.692 22.063 1.00 7.48 113 HIS A CA 1
ATOM 627 C C . HIS A 1 82 ? 32.366 21.267 21.544 1.00 11.49 113 HIS A C 1
ATOM 628 O O . HIS A 1 82 ? 31.261 20.869 21.148 1.00 7.37 113 HIS A O 1
ATOM 635 N N . PHE A 1 83 ? 33.454 20.477 21.565 1.00 8.59 114 PHE A N 1
ATOM 636 C CA . PHE A 1 83 ? 33.382 19.085 21.113 1.00 12.51 114 PHE A CA 1
ATOM 637 C C . PHE A 1 83 ? 32.348 18.301 21.908 1.00 7.93 114 PHE A C 1
ATOM 638 O O . PHE A 1 83 ? 31.566 17.526 21.341 1.00 8.13 114 PHE A O 1
ATOM 646 N N . ASP A 1 84 ? 32.377 18.441 23.239 1.00 8.29 115 ASP A N 1
ATOM 647 C CA . ASP A 1 84 ? 31.450 17.685 24.074 1.00 8.93 115 ASP A CA 1
ATOM 648 C C . ASP A 1 84 ? 30.006 18.101 23.832 1.00 8.97 115 ASP A C 1
ATOM 649 O O . ASP A 1 84 ? 29.091 17.290 24.034 1.00 9.79 115 ASP A O 1
ATOM 654 N N . LYS A 1 85 ? 29.775 19.362 23.446 1.00 8.91 116 LYS A N 1
ATOM 655 C CA . LYS A 1 85 ? 28.409 19.797 23.167 1.00 13.00 116 LYS A CA 1
ATOM 656 C C . LYS A 1 85 ? 27.925 19.231 21.834 1.00 14.83 116 LYS A C 1
ATOM 657 O O . LYS A 1 85 ? 26.788 18.756 21.736 1.00 9.23 116 LYS A O 1
ATOM 663 N N . VAL A 1 86 ? 28.782 19.266 20.804 1.00 9.34 117 VAL A N 1
ATOM 664 C CA . VAL A 1 86 ? 28.445 18.664 19.516 1.00 11.62 117 VAL A CA 1
ATOM 665 C C . VAL A 1 86 ? 28.182 17.174 19.689 1.00 13.17 117 VAL A C 1
ATOM 666 O O . VAL A 1 86 ? 27.207 16.630 19.151 1.00 9.19 117 VAL A O 1
ATOM 670 N N . ALA A 1 87 ? 29.043 16.495 20.452 1.00 9.16 118 ALA A N 1
ATOM 671 C CA . ALA A 1 87 ? 28.876 15.059 20.668 1.00 10.38 118 ALA A CA 1
ATOM 672 C C . ALA A 1 87 ? 27.591 14.758 21.429 1.00 12.82 118 ALA A C 1
ATOM 673 O O . ALA A 1 87 ? 26.877 13.793 21.111 1.00 10.72 118 ALA A O 1
ATOM 675 N N . GLY A 1 88 ? 27.269 15.579 22.431 1.00 12.43 119 GLY A N 1
ATOM 676 C CA . GLY A 1 88 ? 26.007 15.398 23.144 1.00 10.92 119 GLY A CA 1
ATOM 677 C C . GLY A 1 88 ? 24.794 15.610 22.251 1.00 13.49 119 GLY A C 1
ATOM 678 O O . GLY A 1 88 ? 23.830 14.840 22.300 1.00 11.92 119 GLY A O 1
ATOM 679 N N . HIS A 1 89 ? 24.817 16.662 21.426 1.00 11.19 120 HIS A N 1
ATOM 680 C CA . HIS A 1 89 ? 23.713 16.851 20.492 1.00 11.51 120 HIS A CA 1
ATOM 681 C C . HIS A 1 89 ? 23.587 15.672 19.544 1.00 13.15 120 HIS A C 1
ATOM 682 O O . HIS A 1 89 ? 22.471 15.296 19.166 1.00 12.02 120 HIS A O 1
ATOM 689 N N . PHE A 1 90 ? 24.710 15.067 19.158 1.00 10.82 121 PHE A N 1
ATOM 690 C CA . PHE A 1 90 ? 24.642 13.935 18.243 1.00 13.38 121 PHE A CA 1
ATOM 691 C C . PHE A 1 90 ? 23.921 12.751 18.882 1.00 15.83 121 PHE A C 1
ATOM 692 O O . PHE A 1 90 ? 23.004 12.172 18.284 1.00 14.43 121 PHE A O 1
ATOM 700 N N . VAL A 1 91 ? 24.316 12.370 20.100 1.00 13.59 122 VAL A N 1
ATOM 701 C CA . VAL A 1 91 ? 23.667 11.213 20.709 1.00 16.65 122 VAL A CA 1
ATOM 702 C C . VAL A 1 91 ? 22.222 11.546 21.064 1.00 15.08 122 VAL A C 1
ATOM 703 O O . VAL A 1 91 ? 21.342 10.692 20.945 1.00 15.05 122 VAL A O 1
ATOM 707 N N . ASP A 1 92 ? 21.941 12.793 21.455 1.00 13.68 123 ASP A N 1
ATOM 708 C CA . ASP A 1 92 ? 20.554 13.192 21.662 1.00 14.47 123 ASP A CA 1
ATOM 709 C C . ASP A 1 92 ? 19.747 13.030 20.381 1.00 18.30 123 ASP A C 1
ATOM 710 O O . ASP A 1 92 ? 18.592 12.599 20.423 1.00 15.98 123 ASP A O 1
ATOM 715 N N . SER A 1 93 ? 20.334 13.385 19.230 1.00 17.05 124 SER A N 1
ATOM 716 C CA . SER A 1 93 ? 19.634 13.192 17.963 1.00 14.71 124 SER A CA 1
ATOM 717 C C . SER A 1 93 ? 19.307 11.727 17.745 1.00 15.60 124 SER A C 1
ATOM 718 O O . SER A 1 93 ? 18.185 11.388 17.359 1.00 16.67 124 SER A O 1
ATOM 721 N N . LEU A 1 94 ? 20.267 10.841 18.014 1.00 15.34 125 LEU A N 1
ATOM 722 C CA . LEU A 1 94 ? 20.023 9.416 17.827 1.00 16.48 125 LEU A CA 1
ATOM 723 C C . LEU A 1 94 ? 18.896 8.923 18.731 1.00 23.28 125 LEU A C 1
ATOM 724 O O . LEU A 1 94 ? 18.030 8.157 18.292 1.00 22.53 125 LEU A O 1
ATOM 729 N N . LYS A 1 95 ? 18.885 9.360 19.996 1.00 22.04 126 LYS A N 1
ATOM 730 C CA . LYS A 1 95 ? 17.830 8.948 20.917 1.00 20.95 126 LYS A CA 1
ATOM 731 C C . LYS A 1 95 ? 16.470 9.458 20.462 1.00 19.94 126 LYS A C 1
ATOM 732 O O . LYS A 1 95 ? 15.473 8.727 20.521 1.00 20.75 126 LYS A O 1
ATOM 738 N N . GLU A 1 96 ? 16.404 10.717 20.029 1.00 18.70 127 GLU A N 1
ATOM 739 C CA . GLU A 1 96 ? 15.139 11.282 19.569 1.00 23.53 127 GLU A CA 1
ATOM 740 C C . GLU A 1 96 ? 14.587 10.547 18.356 1.00 23.23 127 GLU A C 1
ATOM 741 O O . GLU A 1 96 ? 13.365 10.498 18.161 1.00 21.74 127 GLU A O 1
ATOM 747 N N . MET A 1 97 ? 15.458 9.968 17.542 1.00 20.44 128 MET A N 1
ATOM 748 C CA . MET A 1 97 ? 15.045 9.190 16.383 1.00 20.71 128 MET A CA 1
ATOM 749 C C . MET A 1 97 ? 14.752 7.733 16.731 1.00 26.54 128 MET A C 1
ATOM 750 O O . MET A 1 97 ? 14.511 6.926 15.827 1.00 24.53 128 MET A O 1
ATOM 755 N N . GLY A 1 98 ? 14.763 7.382 18.016 1.00 23.04 129 GLY A N 1
ATOM 756 C CA . GLY A 1 98 ? 14.499 6.015 18.412 1.00 25.24 129 GLY A CA 1
ATOM 757 C C . GLY A 1 98 ? 15.618 5.038 18.139 1.00 28.26 129 GLY A C 1
ATOM 758 O O . GLY A 1 98 ? 15.356 3.846 18.000 1.00 33.44 129 GLY A O 1
ATOM 759 N N . VAL A 1 99 ? 16.859 5.502 18.051 1.00 21.52 130 VAL A N 1
ATOM 760 C CA . VAL A 1 99 ? 17.993 4.600 17.877 1.00 29.08 130 VAL A CA 1
ATOM 761 C C . VAL A 1 99 ? 18.296 3.914 19.203 1.00 28.55 130 VAL A C 1
ATOM 762 O O . VAL A 1 99 ? 18.255 4.540 20.265 1.00 25.89 130 VAL A O 1
ATOM 766 N N . GLY A 1 100 ? 18.604 2.619 19.148 1.00 29.69 131 GLY A N 1
ATOM 767 C CA . GLY A 1 100 ? 18.757 1.838 20.355 1.00 28.26 131 GLY A CA 1
ATOM 768 C C . GLY A 1 100 ? 20.109 1.997 21.022 1.00 30.00 131 GLY A C 1
ATOM 769 O O . GLY A 1 100 ? 21.043 2.588 20.481 1.00 28.71 131 GLY A O 1
ATOM 770 N N . GLN A 1 101 ? 20.204 1.409 22.217 1.00 30.13 132 GLN A N 1
ATOM 771 C CA . GLN A 1 101 ? 21.337 1.653 23.105 1.00 32.26 132 GLN A CA 1
ATOM 772 C C . GLN A 1 101 ? 22.632 1.055 22.574 1.00 28.01 132 GLN A C 1
ATOM 773 O O . GLN A 1 101 ? 23.708 1.627 22.787 1.00 26.86 132 GLN A O 1
ATOM 779 N N . GLU A 1 102 ? 22.563 -0.100 21.911 1.00 29.26 133 GLU A N 1
ATOM 780 C CA . GLU A 1 102 ? 23.781 -0.703 21.385 1.00 28.34 133 GLU A CA 1
ATOM 781 C C . GLU A 1 102 ? 24.425 0.204 20.342 1.00 26.57 133 GLU A C 1
ATOM 782 O O . GLU A 1 102 ? 25.650 0.391 20.340 1.00 22.38 133 GLU A O 1
ATOM 788 N N . LEU A 1 103 ? 23.609 0.806 19.468 1.00 23.74 134 LEU A N 1
ATOM 789 C CA . LEU A 1 103 ? 24.136 1.746 18.481 1.00 20.82 134 LEU A CA 1
ATOM 790 C C . LEU A 1 103 ? 24.615 3.041 19.133 1.00 19.34 134 LEU A C 1
ATOM 791 O O . LEU A 1 103 ? 25.631 3.609 18.714 1.00 25.10 134 LEU A O 1
ATOM 796 N N . ILE A 1 104 ? 23.902 3.530 20.158 1.00 20.59 135 ILE A N 1
ATOM 797 C CA . ILE A 1 104 ? 24.378 4.702 20.895 1.00 19.26 135 ILE A CA 1
ATOM 798 C C . ILE A 1 104 ? 25.782 4.459 21.431 1.00 18.78 135 ILE A C 1
ATOM 799 O O . ILE A 1 104 ? 26.682 5.293 21.272 1.00 17.85 135 ILE A O 1
ATOM 804 N N . ASP A 1 105 ? 25.971 3.329 22.116 1.00 19.34 136 ASP A N 1
ATOM 805 C CA . ASP A 1 105 ? 27.260 3.029 22.730 1.00 21.03 136 ASP A CA 1
ATOM 806 C C . ASP A 1 105 ? 28.359 2.977 21.684 1.00 20.74 136 ASP A C 1
ATOM 807 O O . ASP A 1 105 ? 29.463 3.491 21.903 1.00 18.53 136 ASP A O 1
ATOM 812 N N . GLU A 1 106 ? 28.072 2.363 20.534 1.00 19.53 137 GLU A N 1
ATOM 813 C CA . GLU A 1 106 ? 29.064 2.276 19.472 1.00 19.29 137 GLU A CA 1
ATOM 814 C C . GLU A 1 106 ? 29.469 3.668 18.999 1.00 20.61 137 GLU A C 1
ATOM 815 O O . GLU A 1 106 ? 30.660 3.977 18.879 1.00 17.78 137 GLU A O 1
ATOM 821 N N . ALA A 1 107 ? 28.481 4.529 18.749 1.00 16.80 138 ALA A N 1
ATOM 822 C CA . ALA A 1 107 ? 28.772 5.896 18.328 1.00 21.63 138 ALA A CA 1
ATOM 823 C C . ALA A 1 107 ? 29.567 6.640 19.394 1.00 18.87 138 ALA A C 1
ATOM 824 O O . ALA A 1 107 ? 30.540 7.340 19.084 1.00 17.24 138 ALA A O 1
ATOM 826 N N . ALA A 1 108 ? 29.176 6.484 20.661 1.00 15.17 139 ALA A N 1
ATOM 827 C CA . ALA A 1 108 ? 29.881 7.141 21.752 1.00 15.53 139 ALA A CA 1
ATOM 828 C C . ALA A 1 108 ? 31.340 6.712 21.805 1.00 16.66 139 ALA A C 1
ATOM 829 O O . ALA A 1 108 ? 32.230 7.551 21.979 1.00 17.62 139 ALA A O 1
ATOM 831 N N . GLY A 1 109 ? 31.605 5.411 21.661 1.00 16.38 140 GLY A N 1
ATOM 832 C CA . GLY A 1 109 ? 32.982 4.945 21.663 1.00 21.26 140 GLY A CA 1
ATOM 833 C C . GLY A 1 109 ? 33.819 5.604 20.582 1.00 25.29 140 GLY A C 1
ATOM 834 O O . GLY A 1 109 ? 34.968 5.992 20.817 1.00 15.95 140 GLY A O 1
ATOM 835 N N . VAL A 1 110 ? 33.248 5.759 19.386 1.00 15.58 141 VAL A N 1
ATOM 836 C CA . VAL A 1 110 ? 33.971 6.425 18.305 1.00 15.09 141 VAL A CA 1
ATOM 837 C C . VAL A 1 110 ? 34.275 7.866 18.686 1.00 13.58 141 VAL A C 1
ATOM 838 O O . VAL A 1 110 ? 35.421 8.329 18.589 1.00 13.35 141 VAL A O 1
ATOM 842 N N . LEU A 1 111 ? 33.250 8.594 19.142 1.00 16.03 142 LEU A N 1
ATOM 843 C CA . LEU A 1 111 ? 33.416 10.010 19.470 1.00 13.99 142 LEU A CA 1
ATOM 844 C C . LEU A 1 111 ? 34.432 10.208 20.585 1.00 14.35 142 LEU A C 1
ATOM 845 O O . LEU A 1 111 ? 35.293 11.096 20.509 1.00 14.00 142 LEU A O 1
ATOM 850 N N . ILE A 1 112 ? 34.331 9.401 21.644 1.00 13.98 143 ILE A N 1
ATOM 851 C CA . ILE A 1 112 ? 35.318 9.457 22.718 1.00 15.96 143 ILE A CA 1
ATOM 852 C C . ILE A 1 112 ? 36.716 9.228 22.157 1.00 17.23 143 ILE A C 1
ATOM 853 O O . ILE A 1 112 ? 37.686 9.872 22.577 1.00 19.27 143 ILE A O 1
ATOM 858 N N . GLY A 1 113 ? 36.835 8.330 21.177 1.00 18.15 144 GLY A N 1
ATOM 859 C CA . GLY A 1 113 ? 38.133 8.038 20.589 1.00 20.88 144 GLY A CA 1
ATOM 860 C C . GLY A 1 113 ? 38.792 9.223 19.908 1.00 19.25 144 GLY A C 1
ATOM 861 O O . GLY A 1 113 ? 40.021 9.318 19.885 1.00 18.98 144 GLY A O 1
ATOM 862 N N . VAL A 1 114 ? 37.999 10.143 19.344 1.00 14.44 145 VAL A N 1
ATOM 863 C CA . VAL A 1 114 ? 38.573 11.285 18.636 1.00 11.77 145 VAL A CA 1
ATOM 864 C C . VAL A 1 114 ? 38.544 12.571 19.454 1.00 12.30 145 VAL A C 1
ATOM 865 O O . VAL A 1 114 ? 39.110 13.587 19.007 1.00 14.67 145 VAL A O 1
ATOM 869 N N . ARG A 1 115 ? 37.928 12.560 20.633 1.00 12.08 146 ARG A N 1
ATOM 870 C CA . ARG A 1 115 ? 37.939 13.736 21.500 1.00 11.57 146 ARG A CA 1
ATOM 871 C C . ARG A 1 115 ? 39.332 14.322 21.726 1.00 11.54 146 ARG A C 1
ATOM 872 O O . ARG A 1 115 ? 39.464 15.555 21.653 1.00 9.91 146 ARG A O 1
ATOM 880 N N . PRO A 1 116 ? 40.390 13.538 21.986 1.00 11.77 147 PRO A N 1
ATOM 881 C CA . PRO A 1 116 ? 41.712 14.149 22.219 1.00 14.69 147 PRO A CA 1
ATOM 882 C C . PRO A 1 116 ? 42.224 15.018 21.079 1.00 15.77 147 PRO A C 1
ATOM 883 O O . PRO A 1 116 ? 43.099 15.856 21.320 1.00 11.45 147 PRO A O 1
ATOM 887 N N . LEU A 1 117 ? 41.716 14.861 19.853 1.00 12.93 148 LEU A N 1
ATOM 888 C CA . LEU A 1 117 ? 42.156 15.720 18.758 1.00 10.79 148 LEU A CA 1
ATOM 889 C C . LEU A 1 117 ? 41.574 17.123 18.839 1.00 13.58 148 LEU A C 1
ATOM 890 O O . LEU A 1 117 ? 41.952 17.984 18.035 1.00 12.02 148 LEU A O 1
ATOM 895 N N . PHE A 1 118 ? 40.646 17.362 19.757 1.00 11.57 149 PHE A N 1
ATOM 896 C CA . PHE A 1 118 ? 40.067 18.680 19.956 1.00 10.77 149 PHE A CA 1
ATOM 897 C C . PHE A 1 118 ? 40.578 19.336 21.226 1.00 8.50 149 PHE A C 1
ATOM 898 O O . PHE A 1 118 ? 40.019 20.346 21.664 1.00 11.69 149 PHE A O 1
ATOM 906 N N . ASP A 1 119 ? 41.654 18.804 21.799 1.00 9.27 150 ASP A N 1
ATOM 907 C CA . ASP A 1 119 ? 42.307 19.413 22.947 1.00 11.57 150 ASP A CA 1
ATOM 908 C C . ASP A 1 119 ? 43.217 20.544 22.468 1.00 9.58 150 ASP A C 1
ATOM 909 O O . ASP A 1 119 ? 44.250 20.285 21.833 1.00 13.09 150 ASP A O 1
ATOM 914 N N . PRO A 1 120 ? 42.893 21.798 22.786 1.00 9.18 151 PRO A N 1
ATOM 915 C CA . PRO A 1 120 ? 43.711 22.917 22.288 1.00 9.76 151 PRO A CA 1
ATOM 916 C C . PRO A 1 120 ? 45.151 22.874 22.765 1.00 11.35 151 PRO A C 1
ATOM 917 O O . PRO A 1 120 ? 46.016 23.452 22.104 1.00 10.29 151 PRO A O 1
ATOM 921 N N . GLU A 1 121 ? 45.440 22.205 23.882 1.00 14.04 152 GLU A N 1
ATOM 922 C CA . GLU A 1 121 ? 46.822 22.140 24.352 1.00 18.95 152 GLU A CA 1
ATOM 923 C C . GLU A 1 121 ? 47.736 21.421 23.367 1.00 18.07 152 GLU A C 1
ATOM 924 O O . GLU A 1 121 ? 48.956 21.604 23.424 1.00 13.35 152 GLU A O 1
ATOM 930 N N . ARG A 1 122 ? 47.173 20.632 22.453 1.00 16.42 153 ARG A N 1
ATOM 931 C CA . ARG A 1 122 ? 47.946 19.935 21.433 1.00 15.39 153 ARG A CA 1
ATOM 932 C C . ARG A 1 122 ? 48.350 20.823 20.254 1.00 12.17 153 ARG A C 1
ATOM 933 O O . ARG A 1 122 ? 49.113 20.366 19.395 1.00 12.79 153 ARG A O 1
ATOM 941 N N . TYR A 1 123 ? 47.902 22.076 20.203 1.00 12.92 154 TYR A N 1
ATOM 942 C CA . TYR A 1 123 ? 48.126 22.954 19.061 1.00 11.20 154 TYR A CA 1
ATOM 943 C C . TYR A 1 123 ? 48.946 24.163 19.490 1.00 17.24 154 TYR A C 1
ATOM 944 O O . TYR A 1 123 ? 48.923 24.552 20.659 1.00 12.68 154 TYR A O 1
ATOM 953 N N . LYS A 1 124 ? 49.675 24.760 18.541 1.00 13.12 155 LYS A N 1
ATOM 954 C CA . LYS A 1 124 ? 50.452 25.971 18.796 1.00 15.41 155 LYS A CA 1
ATOM 955 C C . LYS A 1 124 ? 49.824 27.172 18.089 1.00 17.07 155 LYS A C 1
ATOM 956 O O . LYS A 1 124 ? 48.953 27.030 17.232 1.00 15.88 155 LYS A O 1
ATOM 962 N N . GLY A 1 125 ? 50.290 28.368 18.453 1.00 14.00 156 GLY A N 1
ATOM 963 C CA . GLY A 1 125 ? 49.892 29.573 17.741 1.00 13.85 156 GLY A CA 1
ATOM 964 C C . GLY A 1 125 ? 48.431 29.953 17.872 1.00 17.28 156 GLY A C 1
ATOM 965 O O . GLY A 1 125 ? 47.887 30.623 16.979 1.00 15.03 156 GLY A O 1
ATOM 966 N N . LYS A 1 126 ? 47.780 29.559 18.968 1.00 16.22 157 LYS A N 1
ATOM 967 C CA . LYS A 1 126 ? 46.361 29.827 19.141 1.00 13.37 157 LYS A CA 1
ATOM 968 C C . LYS A 1 126 ? 46.117 31.294 19.491 1.00 13.55 157 LYS A C 1
ATOM 969 O O . LYS A 1 126 ? 47.013 32.015 19.929 1.00 18.77 157 LYS A O 1
ATOM 975 N N . VAL A 1 127 ? 44.869 31.725 19.327 1.00 14.65 158 VAL A N 1
ATOM 976 C CA . VAL A 1 127 ? 44.473 33.067 19.767 1.00 17.86 158 VAL A CA 1
ATOM 977 C C . VAL A 1 127 ? 44.744 33.272 21.264 1.00 26.09 158 VAL A C 1
ATOM 978 O O . VAL A 1 127 ? 44.380 32.430 22.085 1.00 26.71 158 VAL A O 1
ATOM 982 N N . THR B 1 2 ? 28.342 32.503 29.468 1.00 42.27 33 THR B N 1
ATOM 983 C CA . THR B 1 2 ? 28.865 33.285 30.589 1.00 41.93 33 THR B CA 1
ATOM 984 C C . THR B 1 2 ? 29.757 32.413 31.478 1.00 33.84 33 THR B C 1
ATOM 985 O O . THR B 1 2 ? 30.544 32.917 32.288 1.00 33.32 33 THR B O 1
ATOM 989 N N . LEU B 1 3 ? 29.637 31.096 31.292 1.00 22.46 34 LEU B N 1
ATOM 990 C CA . LEU B 1 3 ? 30.272 30.147 32.200 1.00 17.22 34 LEU B CA 1
ATOM 991 C C . LEU B 1 3 ? 31.794 30.240 32.156 1.00 21.11 34 LEU B C 1
ATOM 992 O O . LEU B 1 3 ? 32.454 30.263 33.204 1.00 22.64 34 LEU B O 1
ATOM 997 N N . HIS B 1 4 ? 32.382 30.268 30.958 1.00 18.22 35 HIS B N 1
ATOM 998 C CA . HIS B 1 4 ? 33.837 30.177 30.898 1.00 22.91 35 HIS B CA 1
ATOM 999 C C . HIS B 1 4 ? 34.496 31.429 31.474 1.00 27.07 35 HIS B C 1
ATOM 1000 O O . HIS B 1 4 ? 35.539 31.340 32.139 1.00 26.02 35 HIS B O 1
ATOM 1007 N N . ALA B 1 5 ? 33.892 32.599 31.266 1.00 23.54 36 ALA B N 1
ATOM 1008 C CA . ALA B 1 5 ? 34.430 33.801 31.901 1.00 27.79 36 ALA B CA 1
ATOM 1009 C C . ALA B 1 5 ? 34.311 33.725 33.417 1.00 32.83 36 ALA B C 1
ATOM 1010 O O . ALA B 1 5 ? 35.183 34.226 34.137 1.00 35.57 36 ALA B O 1
ATOM 1012 N N . LYS B 1 6 ? 33.253 33.079 33.905 1.00 27.48 37 LYS B N 1
ATOM 1013 C CA . LYS B 1 6 ? 32.990 32.994 35.335 1.00 35.31 37 LYS B CA 1
ATOM 1014 C C . LYS B 1 6 ? 33.983 32.072 36.035 1.00 33.11 37 LYS B C 1
ATOM 1015 O O . LYS B 1 6 ? 34.458 32.386 37.131 1.00 36.19 37 LYS B O 1
ATOM 1021 N N . LEU B 1 7 ? 34.326 30.945 35.412 1.00 25.52 38 LEU B N 1
ATOM 1022 C CA . LEU B 1 7 ? 35.104 29.891 36.057 1.00 24.65 38 LEU B CA 1
ATOM 1023 C C . LEU B 1 7 ? 36.591 29.939 35.750 1.00 29.51 38 LEU B C 1
ATOM 1024 O O . LEU B 1 7 ? 37.300 28.976 36.057 1.00 35.38 38 LEU B O 1
ATOM 1029 N N . GLY B 1 8 ? 37.083 31.010 35.144 1.00 27.29 39 GLY B N 1
ATOM 1030 C CA . GLY B 1 8 ? 38.501 31.120 34.882 1.00 24.23 39 GLY B CA 1
ATOM 1031 C C . GLY B 1 8 ? 38.977 30.591 33.547 1.00 23.80 39 GLY B C 1
ATOM 1032 O O . GLY B 1 8 ? 40.158 30.250 33.427 1.00 27.02 39 GLY B O 1
ATOM 1033 N N . GLY B 1 9 ? 38.109 30.499 32.548 1.00 27.88 40 GLY B N 1
ATOM 1034 C CA . GLY B 1 9 ? 38.539 30.143 31.212 1.00 22.64 40 GLY B CA 1
ATOM 1035 C C . GLY B 1 9 ? 38.012 28.781 30.784 1.00 21.10 40 GLY B C 1
ATOM 1036 O O . GLY B 1 9 ? 37.674 27.922 31.598 1.00 20.17 40 GLY B O 1
ATOM 1037 N N . ALA B 1 10 ? 37.958 28.588 29.461 1.00 21.10 41 ALA B N 1
ATOM 1038 C CA . ALA B 1 10 ? 37.437 27.338 28.912 1.00 19.73 41 ALA B CA 1
ATOM 1039 C C . ALA B 1 10 ? 38.249 26.134 29.384 1.00 19.79 41 ALA B C 1
ATOM 1040 O O . ALA B 1 10 ? 37.684 25.075 29.682 1.00 20.16 41 ALA B O 1
ATOM 1042 N N . ALA B 1 11 ? 39.576 26.270 29.468 1.00 21.24 42 ALA B N 1
ATOM 1043 C CA . ALA B 1 11 ? 40.365 25.143 29.958 1.00 21.60 42 ALA B CA 1
ATOM 1044 C C . ALA B 1 11 ? 39.944 24.761 31.374 1.00 20.89 42 ALA B C 1
ATOM 1045 O O . ALA B 1 11 ? 39.792 23.575 31.684 1.00 20.31 42 ALA B O 1
ATOM 1047 N N . ALA B 1 12 ? 39.703 25.755 32.235 1.00 27.30 43 ALA B N 1
ATOM 1048 C CA . ALA B 1 12 ? 39.254 25.457 33.594 1.00 26.53 43 ALA B CA 1
ATOM 1049 C C . ALA B 1 12 ? 37.882 24.790 33.599 1.00 23.46 43 ALA B C 1
ATOM 1050 O O . ALA B 1 12 ? 37.588 23.981 34.489 1.00 19.68 43 ALA B O 1
ATOM 1052 N N . VAL B 1 13 ? 37.035 25.105 32.617 1.00 21.28 44 VAL B N 1
ATOM 1053 C CA . VAL B 1 13 ? 35.723 24.465 32.532 1.00 22.44 44 VAL B CA 1
ATOM 1054 C C . VAL B 1 13 ? 35.876 22.971 32.286 1.00 19.74 44 VAL B C 1
ATOM 1055 O O . VAL B 1 13 ? 35.285 22.140 32.991 1.00 17.23 44 VAL B O 1
ATOM 1059 N N . ALA B 1 14 ? 36.652 22.606 31.263 1.00 17.61 45 ALA B N 1
ATOM 1060 C CA . ALA B 1 14 ? 36.829 21.190 30.962 1.00 16.59 45 ALA B CA 1
ATOM 1061 C C . ALA B 1 14 ? 37.505 20.469 32.123 1.00 17.12 45 ALA B C 1
ATOM 1062 O O . ALA B 1 14 ? 37.168 19.322 32.435 1.00 16.68 45 ALA B O 1
ATOM 1064 N N . ALA B 1 15 ? 38.453 21.134 32.790 1.00 19.43 46 ALA B N 1
ATOM 1065 C CA . ALA B 1 15 ? 39.144 20.496 33.905 1.00 19.04 46 ALA B CA 1
ATOM 1066 C C . ALA B 1 15 ? 38.198 20.279 35.077 1.00 18.07 46 ALA B C 1
ATOM 1067 O O . ALA B 1 15 ? 38.252 19.235 35.737 1.00 21.48 46 ALA B O 1
ATOM 1069 N N . THR B 1 16 ? 37.318 21.250 35.345 1.00 17.31 47 THR B N 1
ATOM 1070 C CA . THR B 1 16 ? 36.347 21.111 36.429 1.00 19.05 47 THR B CA 1
ATOM 1071 C C . THR B 1 16 ? 35.401 19.947 36.163 1.00 21.58 47 THR B C 1
ATOM 1072 O O . THR B 1 16 ? 35.079 19.172 37.073 1.00 17.93 47 THR B O 1
ATOM 1076 N N . VAL B 1 17 ? 34.960 19.805 34.910 1.00 14.64 48 VAL B N 1
ATOM 1077 C CA . VAL B 1 17 ? 34.048 18.724 34.539 1.00 14.94 48 VAL B CA 1
ATOM 1078 C C . VAL B 1 17 ? 34.704 17.371 34.780 1.00 14.28 48 VAL B C 1
ATOM 1079 O O . VAL B 1 17 ? 34.072 16.444 35.298 1.00 15.45 48 VAL B O 1
ATOM 1083 N N . ASP B 1 18 ? 35.990 17.241 34.435 1.00 19.38 49 ASP B N 1
ATOM 1084 C CA . ASP B 1 18 ? 36.680 15.969 34.627 1.00 16.49 49 ASP B CA 1
ATOM 1085 C C . ASP B 1 18 ? 36.859 15.644 36.103 1.00 16.93 49 ASP B C 1
ATOM 1086 O O . ASP B 1 18 ? 36.719 14.483 36.503 1.00 19.66 49 ASP B O 1
ATOM 1091 N N . VAL B 1 19 ? 37.184 16.642 36.927 1.00 17.31 50 VAL B N 1
ATOM 1092 C CA . VAL B 1 19 ? 37.294 16.399 38.367 1.00 19.49 50 VAL B CA 1
ATOM 1093 C C . VAL B 1 19 ? 35.956 15.916 38.917 1.00 20.08 50 VAL B C 1
ATOM 1094 O O . VAL B 1 19 ? 35.877 14.921 39.650 1.00 16.98 50 VAL B O 1
ATOM 1098 N N . PHE B 1 20 ? 34.888 16.614 38.550 1.00 15.31 51 PHE B N 1
ATOM 1099 C CA . PHE B 1 20 ? 33.548 16.295 39.028 1.00 14.22 51 PHE B CA 1
ATOM 1100 C C . PHE B 1 20 ? 33.114 14.916 38.549 1.00 18.07 51 PHE B C 1
ATOM 1101 O O . PHE B 1 20 ? 32.622 14.091 39.332 1.00 16.02 51 PHE B O 1
ATOM 1109 N N . TYR B 1 21 ? 33.295 14.656 37.254 1.00 13.69 52 TYR B N 1
ATOM 1110 C CA . TYR B 1 21 ? 32.955 13.364 36.668 1.00 16.02 52 TYR B CA 1
ATOM 1111 C C . TYR B 1 21 ? 33.633 12.226 37.420 1.00 18.96 52 TYR B C 1
ATOM 1112 O O . TYR B 1 21 ? 32.984 11.249 37.817 1.00 16.45 52 TYR B O 1
ATOM 1121 N N . LYS B 1 22 ? 34.942 12.351 37.647 1.00 21.63 53 LYS B N 1
ATOM 1122 C CA . LYS B 1 22 ? 35.691 11.265 38.271 1.00 20.42 53 LYS B CA 1
ATOM 1123 C C . LYS B 1 22 ? 35.240 11.021 39.704 1.00 18.73 53 LYS B C 1
ATOM 1124 O O . LYS B 1 22 ? 35.201 9.870 40.155 1.00 18.80 53 LYS B O 1
ATOM 1130 N N . LYS B 1 23 ? 34.887 12.084 40.438 1.00 17.90 54 LYS B N 1
ATOM 1131 C CA . LYS B 1 23 ? 34.384 11.894 41.799 1.00 17.62 54 LYS B CA 1
ATOM 1132 C C . LYS B 1 23 ? 33.097 11.076 41.804 1.00 16.17 54 LYS B C 1
ATOM 1133 O O . LYS B 1 23 ? 32.925 10.178 42.638 1.00 18.51 54 LYS B O 1
ATOM 1139 N N . LEU B 1 24 ? 32.175 11.379 40.882 1.00 15.28 55 LEU B N 1
ATOM 1140 C CA . LEU B 1 24 ? 30.898 10.671 40.840 1.00 19.39 55 LEU B CA 1
ATOM 1141 C C . LEU B 1 24 ? 31.080 9.206 40.453 1.00 21.58 55 LEU B C 1
ATOM 1142 O O . LEU B 1 24 ? 30.460 8.314 41.051 1.00 19.22 55 LEU B O 1
ATOM 1147 N N . MET B 1 25 ? 31.921 8.932 39.454 1.00 17.43 56 MET B N 1
ATOM 1148 C CA . MET B 1 25 ? 32.083 7.551 39.021 1.00 20.56 56 MET B CA 1
ATOM 1149 C C . MET B 1 25 ? 32.886 6.718 40.016 1.00 23.26 56 MET B C 1
ATOM 1150 O O . MET B 1 25 ? 32.763 5.489 40.016 1.00 24.05 56 MET B O 1
ATOM 1155 N N . ASN B 1 26 ? 33.668 7.349 40.889 1.00 22.49 57 ASN B N 1
ATOM 1156 C CA . ASN B 1 26 ? 34.430 6.620 41.897 1.00 25.79 57 ASN B CA 1
ATOM 1157 C C . ASN B 1 26 ? 33.709 6.520 43.235 1.00 25.30 57 ASN B C 1
ATOM 1158 O O . ASN B 1 26 ? 34.288 6.007 44.199 1.00 27.60 57 ASN B O 1
ATOM 1163 N N . ASP B 1 27 ? 32.474 7.007 43.319 1.00 18.55 58 ASP B N 1
ATOM 1164 C CA . ASP B 1 27 ? 31.700 6.948 44.545 1.00 20.96 58 ASP B CA 1
ATOM 1165 C C . ASP B 1 27 ? 30.804 5.726 44.455 1.00 18.44 58 ASP B C 1
ATOM 1166 O O . ASP B 1 27 ? 29.864 5.726 43.654 1.00 17.62 58 ASP B O 1
ATOM 1171 N N . PRO B 1 28 ? 31.043 4.676 45.235 1.00 21.24 59 PRO B N 1
ATOM 1172 C CA . PRO B 1 28 ? 30.237 3.453 45.074 1.00 22.01 59 PRO B CA 1
ATOM 1173 C C . PRO B 1 28 ? 28.759 3.645 45.376 1.00 24.00 59 PRO B C 1
ATOM 1174 O O . PRO B 1 28 ? 27.942 2.838 44.915 1.00 22.36 59 PRO B O 1
ATOM 1178 N N . ASP B 1 29 ? 28.377 4.692 46.112 1.00 25.35 60 ASP B N 1
ATOM 1179 C CA . ASP B 1 29 ? 26.959 4.947 46.353 1.00 22.32 60 ASP B CA 1
ATOM 1180 C C . ASP B 1 29 ? 26.264 5.598 45.161 1.00 21.15 60 ASP B C 1
ATOM 1181 O O . ASP B 1 29 ? 25.028 5.544 45.079 1.00 20.66 60 ASP B O 1
ATOM 1186 N N . LEU B 1 30 ? 27.013 6.213 44.242 1.00 14.92 61 LEU B N 1
ATOM 1187 C CA . LEU B 1 30 ? 26.436 6.935 43.108 1.00 14.40 61 LEU B CA 1
ATOM 1188 C C . LEU B 1 30 ? 26.653 6.235 41.781 1.00 23.46 61 LEU B C 1
ATOM 1189 O O . LEU B 1 30 ? 25.762 6.233 40.931 1.00 19.82 61 LEU B O 1
ATOM 1194 N N . GLU B 1 31 ? 27.827 5.646 41.592 1.00 32.20 62 GLU B N 1
ATOM 1195 C CA . GLU B 1 31 ? 28.146 4.996 40.325 1.00 32.77 62 GLU B CA 1
ATOM 1196 C C . GLU B 1 31 ? 27.051 4.059 39.813 1.00 29.28 62 GLU B C 1
ATOM 1197 O O . GLU B 1 31 ? 26.876 3.992 38.585 1.00 31.64 62 GLU B O 1
ATOM 1203 N N . PRO B 1 32 ? 26.287 3.333 40.645 1.00 26.26 63 PRO B N 1
ATOM 1204 C CA . PRO B 1 32 ? 25.206 2.496 40.088 1.00 20.65 63 PRO B CA 1
ATOM 1205 C C . PRO B 1 32 ? 24.157 3.251 39.283 1.00 24.17 63 PRO B C 1
ATOM 1206 O O . PRO B 1 32 ? 23.551 2.661 38.382 1.00 26.50 63 PRO B O 1
ATOM 1210 N N . PHE B 1 33 ? 23.888 4.520 39.592 1.00 20.74 64 PHE B N 1
ATOM 1211 C CA . PHE B 1 33 ? 22.927 5.267 3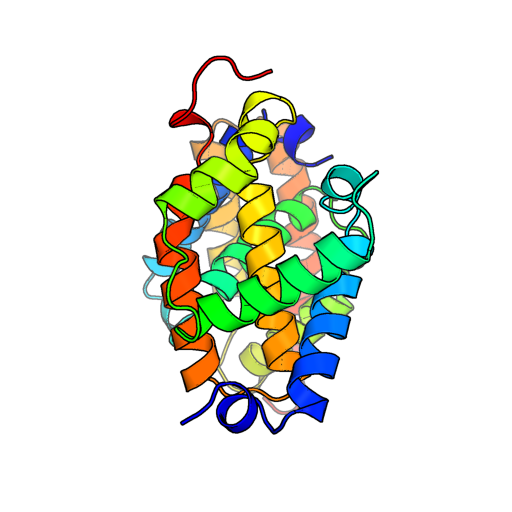8.786 1.00 17.85 64 PHE B CA 1
ATOM 1212 C C . PHE B 1 33 ? 23.472 5.606 37.404 1.00 17.17 64 PHE B C 1
ATOM 1213 O O . PHE B 1 33 ? 22.684 5.871 36.494 1.00 17.47 64 PHE B O 1
ATOM 1221 N N . PHE B 1 34 ? 24.792 5.584 37.217 1.00 15.66 65 PHE B N 1
ATOM 1222 C CA . PHE B 1 34 ? 25.385 5.894 35.919 1.00 17.83 65 PHE B CA 1
ATOM 1223 C C . PHE B 1 34 ? 25.716 4.661 35.092 1.00 22.22 65 PHE B C 1
ATOM 1224 O O . PHE B 1 34 ? 26.145 4.803 33.944 1.00 25.34 65 PHE B O 1
ATOM 1232 N N . ARG B 1 35 ? 25.548 3.466 35.642 1.00 26.21 66 ARG B N 1
ATOM 1233 C CA . ARG B 1 35 ? 25.872 2.258 34.899 1.00 30.09 66 ARG B CA 1
ATOM 1234 C C . ARG B 1 35 ? 24.999 2.153 33.653 1.00 22.76 66 ARG B C 1
ATOM 1235 O O . ARG B 1 35 ? 23.790 2.401 33.700 1.00 24.01 66 ARG B O 1
ATOM 1243 N N . GLY B 1 36 ? 25.620 1.813 32.529 1.00 32.37 67 GLY B N 1
ATOM 1244 C CA . GLY B 1 36 ? 24.890 1.704 31.285 1.00 35.61 67 GLY B CA 1
ATOM 1245 C C . GLY B 1 36 ? 24.604 3.010 30.573 1.00 32.76 67 GLY B C 1
ATOM 1246 O O . GLY B 1 36 ? 24.024 2.978 29.480 1.00 33.39 67 GLY B O 1
ATOM 1247 N N . VAL B 1 37 ? 24.964 4.156 31.152 1.00 28.44 68 VAL B N 1
ATOM 1248 C CA . VAL B 1 37 ? 24.847 5.436 30.460 1.00 23.00 68 VAL B CA 1
ATOM 1249 C C . VAL B 1 37 ? 26.162 5.716 29.741 1.00 20.44 68 VAL B C 1
ATOM 1250 O O . VAL B 1 37 ? 27.240 5.673 30.346 1.00 21.78 68 VAL B O 1
ATOM 1254 N N . ASP B 1 38 ? 26.076 6.001 28.447 1.00 17.99 69 ASP B N 1
ATOM 1255 C CA . ASP B 1 38 ? 27.274 6.203 27.648 1.00 16.00 69 ASP B CA 1
ATOM 1256 C C . ASP B 1 38 ? 28.013 7.465 28.095 1.00 15.07 69 ASP B C 1
ATOM 1257 O O . ASP B 1 38 ? 27.429 8.397 28.651 1.00 14.05 69 ASP B O 1
ATOM 1262 N N . MET B 1 39 ? 29.315 7.492 27.817 1.00 16.06 70 MET B N 1
ATOM 1263 C CA . MET B 1 39 ? 30.173 8.536 28.365 1.00 18.20 70 MET B CA 1
ATOM 1264 C C . MET B 1 39 ? 29.922 9.891 27.709 1.00 19.08 70 MET B C 1
ATOM 1265 O O . MET B 1 39 ? 30.156 10.926 28.339 1.00 14.57 70 MET B O 1
ATOM 1270 N N . VAL B 1 40 ? 29.462 9.917 26.455 1.00 15.18 71 VAL B N 1
ATOM 1271 C CA . VAL B 1 40 ? 29.136 11.199 25.831 1.00 16.07 71 VAL B CA 1
ATOM 1272 C C . VAL B 1 40 ? 27.952 11.840 26.543 1.00 14.46 71 VAL B C 1
ATOM 1273 O O . VAL B 1 40 ? 27.987 13.018 26.914 1.00 12.96 71 VAL B O 1
ATOM 1277 N N . THR B 1 41 ? 26.888 11.065 26.751 1.00 12.88 72 THR B N 1
ATOM 1278 C CA . THR B 1 41 ? 25.750 11.549 27.519 1.00 13.44 72 THR B CA 1
ATOM 1279 C C . THR B 1 41 ? 26.182 12.036 28.898 1.00 12.61 72 THR B C 1
ATOM 1280 O O . THR B 1 41 ? 25.751 13.103 29.349 1.00 10.19 72 THR B O 1
ATOM 1284 N N . LEU B 1 42 ? 27.063 11.283 29.567 1.00 11.34 73 LEU B N 1
ATOM 1285 C CA . LEU B 1 42 ? 27.472 11.654 30.920 1.00 10.86 73 LEU B CA 1
ATOM 1286 C C . LEU B 1 42 ? 28.332 12.913 30.927 1.00 13.29 73 LEU B C 1
ATOM 1287 O O . LEU B 1 42 ? 28.160 13.773 31.797 1.00 10.24 73 LEU B O 1
ATOM 1292 N N . ILE B 1 43 ? 29.278 13.032 29.987 1.00 11.64 74 ILE B N 1
ATOM 1293 C CA . ILE B 1 43 ? 30.058 14.266 29.894 1.00 11.75 74 ILE B CA 1
ATOM 1294 C C . ILE B 1 43 ? 29.138 15.448 29.623 1.00 11.02 74 ILE B C 1
ATOM 1295 O O . ILE B 1 43 ? 29.285 16.517 30.227 1.00 12.29 74 ILE B O 1
ATOM 1300 N N . ALA B 1 44 ? 28.155 15.268 28.733 1.00 10.90 75 ALA B N 1
ATOM 1301 C CA . ALA B 1 44 ? 27.220 16.353 28.450 1.00 10.46 75 ALA B CA 1
ATOM 1302 C C . ALA B 1 44 ? 26.393 16.699 29.680 1.00 9.67 75 ALA B C 1
ATOM 1303 O O . ALA B 1 44 ? 26.099 17.876 29.927 1.00 10.81 75 ALA B O 1
ATOM 1305 N N . LYS B 1 45 ? 25.975 15.681 30.438 1.00 9.35 76 LYS B N 1
ATOM 1306 C CA . LYS B 1 45 ? 25.264 15.929 31.689 1.00 8.88 76 LYS B CA 1
ATOM 1307 C C . LYS B 1 45 ? 26.090 16.799 32.630 1.00 8.87 76 LYS B C 1
ATOM 1308 O O . LYS B 1 45 ? 25.590 17.797 33.172 1.00 9.62 76 LYS B O 1
ATOM 1314 N N . GLN B 1 46 ? 27.357 16.432 32.860 1.00 13.16 77 GLN B N 1
ATOM 1315 C CA . GLN B 1 46 ? 28.123 17.184 33.847 1.00 9.59 77 GLN B CA 1
ATOM 1316 C C . GLN B 1 46 ? 28.397 18.598 33.367 1.00 10.74 77 GLN B C 1
ATOM 1317 O O . GLN B 1 46 ? 28.457 19.520 34.186 1.00 12.91 77 GLN B O 1
ATOM 1323 N N . ASN B 1 47 ? 28.543 18.797 32.049 1.00 10.93 78 ASN B N 1
ATOM 1324 C CA . ASN B 1 47 ? 28.722 20.152 31.533 1.00 10.46 78 ASN B CA 1
ATOM 1325 C C . ASN B 1 47 ? 27.486 20.993 31.777 1.00 10.18 78 ASN B C 1
ATOM 1326 O O . ASN B 1 47 ? 27.592 22.161 32.170 1.00 10.61 78 ASN B O 1
ATOM 1331 N N . ARG B 1 48 ? 26.300 20.411 31.556 1.00 9.68 79 ARG B N 1
ATOM 1332 C CA . ARG B 1 48 ? 25.075 21.178 31.744 1.00 9.65 79 ARG B CA 1
ATOM 1333 C C . ARG B 1 48 ? 24.769 21.387 33.222 1.00 12.92 79 ARG B C 1
ATOM 1334 O O . ARG B 1 48 ? 24.219 22.430 33.589 1.00 10.00 79 ARG B O 1
ATOM 1342 N N . PHE B 1 49 ? 25.123 20.416 34.076 1.00 9.24 80 PHE B N 1
ATOM 1343 C CA . PHE B 1 49 ? 25.030 20.605 35.526 1.00 9.40 80 PHE B CA 1
ATOM 1344 C C . PHE B 1 49 ? 25.883 21.785 35.975 1.00 10.17 80 PHE B C 1
ATOM 1345 O O . PHE B 1 49 ? 25.415 22.668 36.703 1.00 10.69 80 PHE B O 1
ATOM 1353 N N . LEU B 1 50 ? 27.151 21.807 35.549 1.00 10.46 81 LEU B N 1
ATOM 1354 C CA . LEU B 1 50 ? 28.034 22.927 35.848 1.00 14.35 81 LEU B CA 1
ATOM 1355 C C . LEU B 1 50 ? 27.456 24.240 35.337 1.00 11.85 81 LEU B C 1
ATOM 1356 O O . LEU B 1 50 ? 27.441 25.251 36.054 1.00 12.69 81 LEU B O 1
ATOM 1361 N N . ALA B 1 51 ? 27.001 24.253 34.080 1.00 11.55 82 ALA B N 1
ATOM 1362 C CA . ALA B 1 51 ? 26.411 25.468 33.528 1.00 12.20 82 ALA B CA 1
ATOM 1363 C C . ALA B 1 51 ? 25.199 25.908 34.345 1.00 12.47 82 ALA B C 1
ATOM 1364 O O . ALA B 1 51 ? 25.047 27.096 34.660 1.00 13.68 82 ALA B O 1
ATOM 1366 N N . TYR B 1 52 ? 24.333 24.960 34.708 1.00 14.27 83 TYR B N 1
ATOM 1367 C CA . TYR B 1 52 ? 23.148 25.301 35.495 1.00 16.95 83 TYR B CA 1
ATOM 1368 C C . TYR B 1 52 ? 23.524 25.910 36.849 1.00 12.90 83 TYR B C 1
ATOM 1369 O O . TYR B 1 52 ? 22.944 26.923 37.263 1.00 13.98 83 TYR B O 1
ATOM 1378 N N . ALA B 1 53 ? 24.512 25.329 37.541 1.00 13.05 84 ALA B N 1
ATOM 1379 C CA . ALA B 1 53 ? 24.891 25.839 38.862 1.00 17.57 84 ALA B CA 1
ATOM 1380 C C . ALA B 1 53 ? 25.310 27.302 38.804 1.00 21.10 84 ALA B C 1
ATOM 1381 O O . ALA B 1 53 ? 25.179 28.031 39.797 1.00 16.63 84 ALA B O 1
ATOM 1383 N N . PHE B 1 54 ? 25.800 27.756 37.651 1.00 15.01 85 PHE B N 1
ATOM 1384 C CA . PHE B 1 54 ? 26.296 29.117 37.499 1.00 20.38 85 PHE B CA 1
ATOM 1385 C C . PHE B 1 54 ? 25.394 29.974 36.622 1.00 26.57 85 PHE B C 1
ATOM 1386 O O . PHE B 1 54 ? 25.830 31.014 36.117 1.00 21.16 85 PHE B O 1
ATOM 1394 N N . GLY B 1 55 ? 24.141 29.567 36.447 1.00 20.67 86 GLY B N 1
ATOM 1395 C CA . GLY B 1 55 ? 23.183 30.394 35.736 1.00 22.53 86 GLY B CA 1
ATOM 1396 C C . GLY B 1 55 ? 23.519 30.613 34.282 1.00 24.58 86 GLY B C 1
ATOM 1397 O O . GLY B 1 55 ? 23.116 31.629 33.706 1.00 26.48 86 GLY B O 1
ATOM 1398 N N . ALA B 1 56 ? 24.251 29.687 33.669 1.00 17.67 87 ALA B N 1
ATOM 1399 C CA . ALA B 1 56 ? 24.650 29.816 32.276 1.00 20.51 87 ALA B CA 1
ATOM 1400 C C . ALA B 1 56 ? 23.760 29.020 31.329 1.00 22.20 87 ALA B C 1
ATOM 1401 O O . ALA B 1 56 ? 23.981 29.063 30.116 1.00 27.82 87 ALA B O 1
ATOM 1403 N N . THR B 1 57 ? 22.770 28.292 31.844 1.00 14.51 88 THR B N 1
ATOM 1404 C CA . THR B 1 57 ? 21.770 27.671 30.984 1.00 14.15 88 THR B CA 1
ATOM 1405 C C . THR B 1 57 ? 20.653 28.670 30.680 1.00 19.38 88 THR B C 1
ATOM 1406 O O . THR B 1 57 ? 20.419 29.617 31.432 1.00 27.18 88 THR B O 1
ATOM 1410 N N . THR B 1 58 ? 19.940 28.425 29.586 1.00 22.52 89 THR B N 1
ATOM 1411 C CA . THR B 1 58 ? 18.877 29.315 29.138 1.00 37.30 89 THR B CA 1
ATOM 1412 C C . THR B 1 58 ? 17.494 28.675 29.096 1.00 39.72 89 THR B C 1
ATOM 1413 O O . THR B 1 58 ? 16.498 29.401 29.193 1.00 43.99 89 THR B O 1
ATOM 1417 N N . HIS B 1 59 ? 17.396 27.351 28.952 1.00 27.84 90 HIS B N 1
ATOM 1418 C CA . HIS B 1 59 ? 16.102 26.686 28.804 1.00 27.55 90 HIS B CA 1
ATOM 1419 C C . HIS B 1 59 ? 16.035 25.431 29.671 1.00 22.76 90 HIS B C 1
ATOM 1420 O O . HIS B 1 59 ? 15.504 24.393 29.259 1.00 20.80 90 HIS B O 1
ATOM 1427 N N . TYR B 1 60 ? 16.579 25.505 30.879 1.00 19.97 91 TYR B N 1
ATOM 1428 C CA . TYR B 1 60 ? 16.656 24.343 31.761 1.00 21.14 91 TYR B CA 1
ATOM 1429 C C . TYR B 1 60 ? 16.253 24.790 33.160 1.00 18.34 91 TYR B C 1
ATOM 1430 O O . TYR B 1 60 ? 16.937 25.613 33.778 1.00 16.38 91 TYR B O 1
ATOM 1439 N N . HIS B 1 61 ? 15.132 24.276 33.658 1.00 17.44 92 HIS B N 1
ATOM 1440 C CA . HIS B 1 61 ? 14.602 24.721 34.936 1.00 14.40 92 HIS B CA 1
ATOM 1441 C C . HIS B 1 61 ? 14.189 23.512 35.761 1.00 19.78 92 HIS B C 1
ATOM 1442 O O . HIS B 1 61 ? 14.372 22.364 35.348 1.00 15.49 92 HIS B O 1
ATOM 1449 N N . GLY B 1 62 ? 13.631 23.787 36.944 1.00 14.49 93 GLY B N 1
ATOM 1450 C CA . GLY B 1 62 ? 13.304 22.715 37.870 1.00 14.44 93 GLY B CA 1
ATOM 1451 C C . GLY B 1 62 ? 12.452 21.626 37.246 1.00 13.62 93 GLY B C 1
ATOM 1452 O O . GLY B 1 62 ? 12.701 20.437 37.449 1.00 15.99 93 GLY B O 1
ATOM 1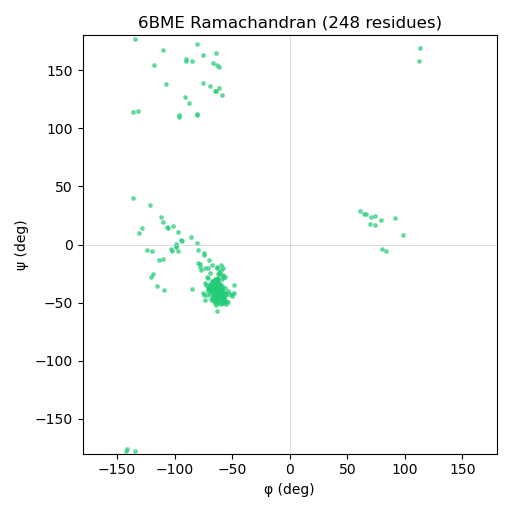453 N N . LYS B 1 63 ? 11.456 22.015 36.451 1.00 14.56 94 LYS B N 1
ATOM 1454 C CA . LYS B 1 63 ? 10.584 21.016 35.841 1.00 17.51 94 LYS B CA 1
ATOM 1455 C C . LYS B 1 63 ? 11.348 20.117 34.869 1.00 13.25 94 LYS B C 1
ATOM 1456 O O . LYS B 1 63 ? 11.033 18.929 34.759 1.00 13.15 94 LYS B O 1
ATOM 1462 N N . ASP B 1 64 ? 12.372 20.645 34.187 1.00 13.93 95 ASP B N 1
ATOM 1463 C CA . ASP B 1 64 ? 13.222 19.790 33.347 1.00 16.08 95 ASP B CA 1
ATOM 1464 C C . ASP B 1 64 ? 14.103 18.874 34.188 1.00 15.37 95 ASP B C 1
ATOM 1465 O O . ASP B 1 64 ? 14.383 17.733 33.792 1.00 11.46 95 ASP B O 1
ATOM 1470 N N . ILE B 1 65 ? 14.589 19.365 35.327 1.00 11.49 96 ILE B N 1
ATOM 1471 C CA . ILE B 1 65 ? 15.324 18.499 36.241 1.00 11.07 96 ILE B CA 1
ATOM 1472 C C . ILE B 1 65 ? 14.446 17.332 36.677 1.00 9.96 96 ILE B C 1
ATOM 1473 O O . ILE B 1 65 ? 14.874 16.173 36.670 1.00 12.76 96 ILE B O 1
ATOM 1478 N N . VAL B 1 66 ? 13.196 17.617 37.040 1.00 12.84 97 VAL B N 1
ATOM 1479 C CA . VAL B 1 66 ? 12.295 16.543 37.457 1.00 13.33 97 VAL B CA 1
ATOM 1480 C C . VAL B 1 66 ? 12.070 15.563 36.310 1.00 13.70 97 VAL B C 1
ATOM 1481 O O . VAL B 1 66 ? 12.201 14.343 36.477 1.00 14.26 97 VAL B O 1
ATOM 1485 N N . MET B 1 67 ? 11.753 16.078 35.120 1.00 13.79 98 MET B N 1
ATOM 1486 C CA . MET B 1 67 ? 11.441 15.177 34.017 1.00 12.04 98 MET B CA 1
ATOM 1487 C C . MET B 1 67 ? 12.629 14.290 33.665 1.00 14.95 98 MET B C 1
ATOM 1488 O O . MET B 1 67 ? 12.443 13.121 33.305 1.00 14.02 98 MET B O 1
ATOM 1493 N N . GLY B 1 68 ? 13.853 14.809 33.802 1.00 10.79 99 GLY B N 1
ATOM 1494 C CA . GLY B 1 68 ? 15.038 14.039 33.479 1.00 12.46 99 GLY B CA 1
ATOM 1495 C C . GLY B 1 68 ? 15.454 13.011 34.518 1.00 13.30 99 GLY B C 1
ATOM 1496 O O . GLY B 1 68 ? 16.262 12.130 34.204 1.00 11.35 99 GLY B O 1
ATOM 1497 N N . HIS B 1 69 ? 14.944 13.107 35.748 1.00 11.78 100 HIS B N 1
ATOM 1498 C CA . HIS B 1 69 ? 15.378 12.239 36.837 1.00 10.23 100 HIS B CA 1
ATOM 1499 C C . HIS B 1 69 ? 14.241 11.469 37.495 1.00 9.33 100 HIS B C 1
ATOM 1500 O O . HIS B 1 69 ? 14.509 10.627 38.358 1.00 9.52 100 HIS B O 1
ATOM 1507 N N . ALA B 1 70 ? 12.988 11.716 37.108 1.00 9.86 101 ALA B N 1
ATOM 1508 C CA . ALA B 1 70 ? 11.861 11.131 37.831 1.00 10.53 101 ALA B CA 1
ATOM 1509 C C . ALA B 1 70 ? 11.910 9.607 37.823 1.00 10.70 101 ALA B C 1
ATOM 1510 O O . ALA B 1 70 ? 11.542 8.966 38.815 1.00 11.09 101 ALA B O 1
ATOM 1512 N N . HIS B 1 71 ? 12.346 9.005 36.713 1.00 10.62 102 HIS B N 1
ATOM 1513 C CA . HIS B 1 71 ? 12.414 7.545 36.651 1.00 12.16 102 HIS B CA 1
ATOM 1514 C C . HIS B 1 71 ? 13.406 6.991 37.666 1.00 10.82 102 HIS B C 1
ATOM 1515 O O . HIS B 1 71 ? 13.197 5.895 38.202 1.00 11.41 102 HIS B O 1
ATOM 1522 N N . LEU B 1 72 ? 14.482 7.732 37.938 1.00 10.15 103 LEU B N 1
ATOM 1523 C CA . LEU B 1 72 ? 15.455 7.301 38.939 1.00 11.40 103 LEU B CA 1
ATOM 1524 C C . LEU B 1 72 ? 14.862 7.352 40.334 1.00 10.46 103 LEU B C 1
ATOM 1525 O O . LEU B 1 72 ? 15.106 6.452 41.151 1.00 11.78 103 LEU B O 1
ATOM 1530 N N . ILE B 1 73 ? 14.081 8.396 40.623 1.00 10.40 104 ILE B N 1
ATOM 1531 C CA . ILE B 1 73 ? 13.454 8.528 41.936 1.00 10.95 104 ILE B CA 1
ATOM 1532 C C . ILE B 1 73 ? 12.335 7.507 42.112 1.00 11.73 104 ILE B C 1
ATOM 1533 O O . ILE B 1 73 ? 12.203 6.886 43.175 1.00 16.67 104 ILE B O 1
ATOM 1538 N N . ILE B 1 74 ? 11.510 7.322 41.082 1.00 11.90 105 ILE B N 1
ATOM 1539 C CA . ILE B 1 74 ? 10.336 6.463 41.199 1.00 12.84 105 ILE B CA 1
ATOM 1540 C C . ILE B 1 74 ? 10.728 4.990 41.189 1.00 13.24 105 ILE B C 1
ATOM 1541 O O . ILE B 1 74 ? 10.233 4.202 42.002 1.00 14.07 105 ILE B O 1
ATOM 1546 N N . ASN B 1 75 ? 11.663 4.598 40.328 1.00 12.86 106 ASN B N 1
ATOM 1547 C CA . ASN B 1 75 ? 11.915 3.184 40.086 1.00 13.58 106 ASN B CA 1
ATOM 1548 C C . ASN B 1 75 ? 13.275 2.689 40.554 1.00 21.70 106 ASN B C 1
ATOM 1549 O O . ASN B 1 75 ? 13.473 1.473 40.623 1.00 16.30 106 ASN B O 1
ATOM 1554 N N . ARG B 1 76 ? 14.209 3.580 40.878 1.00 12.69 107 ARG B N 1
ATOM 1555 C CA . ARG B 1 76 ? 15.564 3.160 41.201 1.00 12.80 107 ARG B CA 1
ATOM 1556 C C . ARG B 1 76 ? 16.071 3.719 42.524 1.00 12.69 107 ARG B C 1
ATOM 1557 O O . ARG B 1 76 ? 17.274 3.636 42.794 1.00 12.77 107 ARG B O 1
ATOM 1565 N N . GLY B 1 77 ? 15.193 4.265 43.367 1.00 13.76 108 GLY B N 1
ATOM 1566 C CA . GLY B 1 77 ? 15.589 4.618 44.722 1.00 15.20 108 GLY B CA 1
ATOM 1567 C C . GLY B 1 77 ? 16.468 5.848 44.878 1.00 16.95 108 GLY B C 1
ATOM 1568 O O . GLY B 1 77 ? 17.083 6.015 45.931 1.00 12.87 108 GLY B O 1
ATOM 1569 N N . LEU B 1 78 ? 16.551 6.713 43.867 1.00 13.26 109 LEU B N 1
ATOM 1570 C CA . LEU B 1 78 ? 17.329 7.947 43.993 1.00 12.53 109 LEU B CA 1
ATOM 1571 C C . LEU B 1 78 ? 16.712 8.828 45.073 1.00 15.94 109 LEU B C 1
ATOM 1572 O O . LEU B 1 78 ? 15.497 9.048 45.072 1.00 12.70 109 LEU B O 1
ATOM 1577 N N . ASN B 1 79 ? 17.539 9.346 45.991 1.00 12.84 110 ASN B N 1
ATOM 1578 C CA . ASN B 1 79 ? 16.992 10.044 47.153 1.00 12.72 110 ASN B CA 1
ATOM 1579 C C . ASN B 1 79 ? 17.847 11.262 47.514 1.00 13.27 110 ASN B C 1
ATOM 1580 O O . ASN B 1 79 ? 18.815 11.606 46.826 1.00 12.53 110 ASN B O 1
ATOM 1585 N N . LEU B 1 80 ? 17.475 11.917 48.624 1.00 14.24 111 LEU B N 1
ATOM 1586 C CA . LEU B 1 80 ? 18.164 13.135 49.045 1.00 14.10 111 LEU B CA 1
ATOM 1587 C C . LEU B 1 80 ? 19.614 12.862 49.433 1.00 17.84 111 LEU B C 1
ATOM 1588 O O . LEU B 1 80 ? 20.477 13.734 49.260 1.00 14.41 111 LEU B O 1
ATOM 1593 N N . THR B 1 81 ? 19.900 11.673 49.972 1.00 15.95 112 THR B N 1
ATOM 1594 C CA . THR B 1 81 ? 21.276 11.350 50.332 1.00 16.97 112 THR B CA 1
ATOM 1595 C C . THR B 1 81 ? 22.164 11.343 49.095 1.00 17.22 112 THR B C 1
ATOM 1596 O O . THR B 1 81 ? 23.285 11.868 49.118 1.00 14.93 112 THR B O 1
ATOM 1600 N N . HIS B 1 82 ? 21.664 10.788 47.992 1.00 14.82 113 HIS B N 1
ATOM 1601 C CA . HIS B 1 82 ? 22.415 10.823 46.739 1.00 14.09 113 HIS B CA 1
ATOM 1602 C C . HIS B 1 82 ? 22.586 12.254 46.235 1.00 13.85 113 HIS B C 1
ATOM 1603 O O . HIS B 1 82 ? 23.671 12.637 45.778 1.00 12.03 113 HIS B O 1
ATOM 1610 N N . PHE B 1 83 ? 21.507 13.048 46.263 1.00 12.60 114 PHE B N 1
ATOM 1611 C CA . PHE B 1 83 ? 21.610 14.442 45.838 1.00 11.70 114 PHE B CA 1
ATOM 1612 C C . PHE B 1 83 ? 22.657 15.177 46.655 1.00 13.75 114 PHE B C 1
ATOM 1613 O O . PHE B 1 83 ? 23.500 15.896 46.103 1.00 14.50 114 PHE B O 1
ATOM 1621 N N . ASP B 1 84 ? 22.596 15.039 47.984 1.00 13.74 115 ASP B N 1
ATOM 1622 C CA . ASP B 1 84 ? 23.556 15.742 48.829 1.00 14.92 115 ASP B CA 1
ATOM 1623 C C . ASP B 1 84 ? 24.982 15.269 48.562 1.00 15.02 115 ASP B C 1
ATOM 1624 O O . ASP B 1 84 ? 25.930 16.043 48.720 1.00 15.71 115 ASP B O 1
ATOM 1629 N N . LYS B 1 85 ? 25.156 14.013 48.149 1.00 16.46 116 LYS B N 1
ATOM 1630 C CA . LYS B 1 85 ? 26.497 13.522 47.837 1.00 18.69 116 LYS B CA 1
ATOM 1631 C C . LYS B 1 85 ? 27.011 14.104 46.522 1.00 18.61 116 LYS B C 1
ATOM 1632 O O . LYS B 1 85 ? 28.151 14.580 46.447 1.00 14.59 116 LYS B O 1
ATOM 1638 N N . VAL B 1 86 ? 26.180 14.073 45.472 1.00 12.75 117 VAL B N 1
ATOM 1639 C CA . VAL B 1 86 ? 26.542 14.695 44.196 1.00 14.45 117 VAL B CA 1
ATOM 1640 C C . VAL B 1 86 ? 26.849 16.173 44.401 1.00 16.94 117 VAL B C 1
ATOM 1641 O O . VAL B 1 86 ? 27.839 16.703 43.880 1.00 12.68 117 VAL B O 1
ATOM 1645 N N . ALA B 1 87 ? 25.995 16.866 45.162 1.00 12.79 118 ALA B N 1
ATOM 1646 C CA . ALA B 1 87 ? 26.210 18.292 45.385 1.00 13.46 118 ALA B CA 1
ATOM 1647 C C . ALA B 1 87 ? 27.500 18.532 46.158 1.00 14.74 118 ALA B C 1
ATOM 1648 O O . ALA B 1 87 ? 28.204 19.509 45.903 1.00 15.24 118 ALA B O 1
ATOM 1650 N N . GLY B 1 88 ? 27.824 17.643 47.104 1.00 15.47 119 GLY B N 1
ATOM 1651 C CA . GLY B 1 88 ? 29.080 17.770 47.828 1.00 17.73 119 GLY B CA 1
ATOM 1652 C C . GLY B 1 88 ? 30.290 17.592 46.928 1.00 20.56 119 GLY B C 1
ATOM 1653 O O . GLY B 1 88 ? 31.241 18.378 46.983 1.00 19.32 119 GLY B O 1
ATOM 1654 N N . HIS B 1 89 ? 30.270 16.553 46.078 1.00 16.66 120 HIS B N 1
ATOM 1655 C CA . HIS B 1 89 ? 31.370 16.355 45.136 1.00 15.88 120 HIS B CA 1
ATOM 1656 C C . HIS B 1 89 ? 31.512 17.542 44.198 1.00 15.43 120 HIS B C 1
ATOM 1657 O O . HIS B 1 89 ? 32.627 17.877 43.783 1.00 16.09 120 HIS B O 1
ATOM 1664 N N . PHE B 1 90 ? 30.396 18.172 43.829 1.00 15.29 121 PHE B N 1
ATOM 1665 C CA . PHE B 1 90 ? 30.459 19.336 42.955 1.00 14.23 121 PHE B CA 1
ATOM 1666 C C . PHE B 1 90 ? 31.215 20.484 43.616 1.00 19.20 121 PHE B C 1
ATOM 1667 O O . PHE B 1 90 ? 32.183 21.012 43.056 1.00 19.27 121 PHE B O 1
ATOM 1675 N N . VAL B 1 91 ? 30.758 20.919 44.793 1.00 18.21 122 VAL B N 1
ATOM 1676 C CA . VAL B 1 91 ? 31.433 22.039 45.448 1.00 21.73 122 VAL B CA 1
ATOM 1677 C C . VAL B 1 91 ? 32.879 21.672 45.751 1.00 19.17 122 VAL B C 1
ATOM 1678 O O . VAL B 1 91 ? 33.780 22.510 45.626 1.00 20.23 122 VAL B O 1
ATOM 1682 N N . ASP B 1 92 ? 33.133 20.406 46.103 1.00 19.14 123 ASP B N 1
ATOM 1683 C CA . ASP B 1 92 ? 34.512 19.960 46.304 1.00 20.42 123 ASP B CA 1
ATOM 1684 C C . ASP B 1 92 ? 35.339 20.126 45.031 1.00 20.14 123 ASP B C 1
ATOM 1685 O O . ASP B 1 92 ? 36.508 20.522 45.090 1.00 21.54 123 ASP B O 1
ATOM 1690 N N . SER B 1 93 ? 34.756 19.812 43.870 1.00 18.52 124 SER B N 1
ATOM 1691 C CA . SER B 1 93 ? 35.469 19.985 42.604 1.00 18.34 124 SER B CA 1
ATOM 1692 C C . SER B 1 93 ? 35.804 21.452 42.363 1.00 18.97 124 SER B C 1
ATOM 1693 O O . SER B 1 93 ? 36.921 21.785 41.946 1.00 19.96 124 SER B O 1
ATOM 1696 N N . LEU B 1 94 ? 34.846 22.343 42.630 1.00 18.61 125 LEU B N 1
ATOM 1697 C CA . LEU B 1 94 ? 35.089 23.772 42.499 1.00 19.47 125 LEU B CA 1
ATOM 1698 C C . LEU B 1 94 ? 36.208 24.223 43.430 1.00 24.91 125 LEU B C 1
ATOM 1699 O O . LEU B 1 94 ? 37.094 24.988 43.029 1.00 26.30 125 LEU B O 1
ATOM 1704 N N . LYS B 1 95 ? 36.171 23.772 44.688 1.00 23.45 126 LYS B N 1
ATOM 1705 C CA . LYS B 1 95 ? 37.242 24.111 45.618 1.00 24.48 126 LYS B CA 1
ATOM 1706 C C . LYS B 1 95 ? 38.582 23.600 45.109 1.00 25.21 126 LYS B C 1
ATOM 1707 O O . LYS B 1 95 ? 39.586 24.315 45.169 1.00 26.88 126 LYS B O 1
ATOM 1713 N N . GLU B 1 96 ? 38.610 22.373 44.574 1.00 24.18 127 GLU B N 1
ATOM 1714 C CA . GLU B 1 96 ? 39.865 21.795 44.101 1.00 25.11 127 GLU B CA 1
ATOM 1715 C C . GLU B 1 96 ? 40.421 22.547 42.901 1.00 25.13 127 GLU B C 1
ATOM 1716 O O . GLU B 1 96 ? 41.643 22.642 42.741 1.00 26.70 127 GLU B O 1
ATOM 1722 N N . MET B 1 97 ? 39.553 23.092 42.064 1.00 24.04 128 MET B N 1
ATOM 1723 C CA . MET B 1 97 ? 39.984 23.914 40.943 1.00 23.72 128 MET B CA 1
ATOM 1724 C C . MET B 1 97 ? 40.318 25.345 41.343 1.00 25.15 128 MET B C 1
ATOM 1725 O O . MET B 1 97 ? 40.644 26.150 40.466 1.00 27.50 128 MET B O 1
ATOM 1730 N N . GLY B 1 98 ? 40.223 25.689 42.628 1.00 28.80 129 GLY B N 1
ATOM 1731 C CA . GLY B 1 98 ? 40.557 27.027 43.084 1.00 36.45 129 GLY B CA 1
ATOM 1732 C C . GLY B 1 98 ? 39.494 28.081 42.856 1.00 34.19 129 GLY B C 1
ATOM 1733 O O . GLY B 1 98 ? 39.814 29.273 42.846 1.00 31.24 129 GLY B O 1
ATOM 1734 N N . VAL B 1 99 ? 38.234 27.680 42.681 1.00 25.41 130 VAL B N 1
ATOM 1735 C CA . VAL B 1 99 ? 37.163 28.635 42.426 1.00 28.82 130 VAL B CA 1
ATOM 1736 C C . VAL B 1 99 ? 36.893 29.464 43.677 1.00 33.32 130 VAL B C 1
ATOM 1737 O O . VAL B 1 99 ? 36.830 28.939 44.800 1.00 27.81 130 VAL B O 1
ATOM 1741 N N . GLY B 1 100 ? 36.726 30.772 43.481 1.00 32.80 131 GLY B N 1
ATOM 1742 C CA . GLY B 1 100 ? 36.544 31.668 44.605 1.00 34.84 131 GLY B CA 1
ATOM 1743 C C . GLY B 1 100 ? 35.302 31.352 45.417 1.00 35.30 131 GLY B C 1
ATOM 1744 O O . GLY B 1 100 ? 34.307 30.820 44.915 1.00 29.82 131 GLY B O 1
ATOM 1745 N N . GLN B 1 101 ? 35.373 31.720 46.698 1.00 33.52 132 GLN B N 1
ATOM 1746 C CA . GLN B 1 101 ? 34.312 31.417 47.653 1.00 33.84 132 GLN B CA 1
ATOM 1747 C C . GLN B 1 101 ? 32.975 32.013 47.237 1.00 31.09 132 GLN B C 1
ATOM 1748 O O . GLN B 1 101 ? 31.930 31.374 47.407 1.00 32.39 132 GLN B O 1
ATOM 1754 N N . GLU B 1 102 ? 32.976 33.252 46.735 1.00 31.37 133 GLU B N 1
ATOM 1755 C CA . GLU B 1 102 ? 31.714 33.866 46.333 1.00 31.10 133 GLU B CA 1
ATOM 1756 C C . GLU B 1 102 ? 31.038 33.051 45.237 1.00 28.39 133 GLU B C 1
ATOM 1757 O O . GLU B 1 102 ? 29.811 32.883 45.246 1.00 27.65 133 GLU B O 1
ATOM 1763 N N . LEU B 1 103 ? 31.824 32.529 44.289 1.00 27.08 134 LEU B N 1
ATOM 1764 C CA . LEU B 1 103 ? 31.249 31.730 43.211 1.00 24.73 134 LEU B CA 1
ATOM 1765 C C . LEU B 1 103 ? 30.743 30.393 43.735 1.00 26.79 134 LEU B C 1
ATOM 1766 O O . LEU B 1 103 ? 29.700 29.901 43.295 1.00 21.88 134 LEU B O 1
ATOM 1771 N N . ILE B 1 104 ? 31.462 29.798 44.688 1.00 25.76 135 ILE B N 1
ATOM 1772 C CA . ILE B 1 104 ? 31.003 28.545 45.270 1.00 25.46 135 ILE B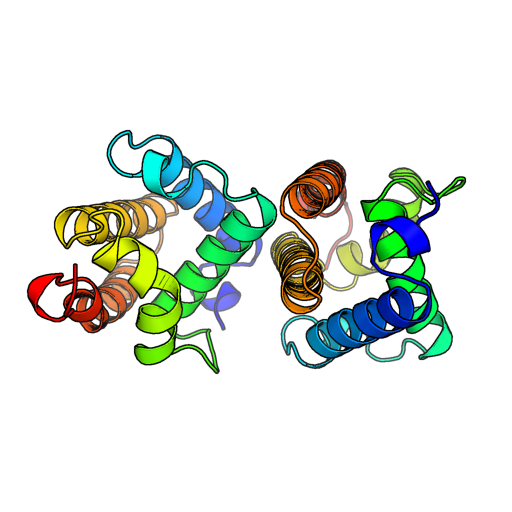 CA 1
ATOM 1773 C C . ILE B 1 104 ? 29.703 28.761 46.031 1.00 27.89 135 ILE B C 1
ATOM 1774 O O . ILE B 1 104 ? 28.769 27.960 45.919 1.00 25.07 135 ILE B O 1
ATOM 1779 N N . ASP B 1 105 ? 29.605 29.863 46.780 1.00 30.71 136 ASP B N 1
ATOM 1780 C CA . ASP B 1 105 ? 28.366 30.174 47.488 1.00 28.68 136 ASP B CA 1
ATOM 1781 C C . ASP B 1 105 ? 27.203 30.331 46.518 1.00 29.37 136 ASP B C 1
ATOM 1782 O O . ASP B 1 105 ? 26.078 29.910 46.812 1.00 30.84 136 ASP B O 1
ATOM 1787 N N . GLU B 1 106 ? 27.454 30.930 45.353 1.00 24.36 137 GLU B N 1
ATOM 1788 C CA . GLU B 1 106 ? 26.385 31.133 44.385 1.00 23.48 137 GLU B CA 1
ATOM 1789 C C . GLU B 1 106 ? 25.905 29.804 43.817 1.00 23.41 137 GLU B C 1
ATOM 1790 O O . GLU B 1 106 ? 24.698 29.552 43.739 1.00 20.70 137 GLU B O 1
ATOM 1796 N N . ALA B 1 107 ? 26.843 28.946 43.399 1.00 19.98 138 ALA B N 1
ATOM 1797 C CA . ALA B 1 107 ? 26.489 27.612 42.920 1.00 18.06 138 ALA B CA 1
ATOM 1798 C C . ALA B 1 107 ? 25.747 26.809 43.984 1.00 18.39 138 ALA B C 1
ATOM 1799 O O . ALA B 1 107 ? 24.783 26.088 43.679 1.00 18.32 138 ALA B O 1
ATOM 1801 N N . ALA B 1 108 ? 26.186 26.907 45.241 1.00 19.23 139 ALA B N 1
ATOM 1802 C CA . ALA B 1 108 ? 25.492 26.204 46.315 1.00 19.41 139 ALA B CA 1
ATOM 1803 C C . ALA B 1 108 ? 24.051 26.678 46.439 1.00 22.68 139 ALA B C 1
ATOM 1804 O O . ALA B 1 108 ? 23.136 25.864 46.595 1.00 26.71 139 ALA B O 1
ATOM 1806 N N . GLY B 1 109 ? 23.823 27.992 46.367 1.00 21.21 140 GLY B N 1
ATOM 1807 C CA . GLY B 1 109 ? 22.461 28.491 46.444 1.00 21.92 140 GLY B CA 1
ATOM 1808 C C . GLY B 1 109 ? 21.572 27.925 45.351 1.00 20.27 140 GLY B C 1
ATOM 1809 O O . GLY B 1 109 ? 20.393 27.647 45.576 1.00 20.34 140 GLY B O 1
ATOM 1810 N N . VAL B 1 110 ? 22.123 27.760 44.147 1.00 19.03 141 VAL B N 1
ATOM 1811 C CA . VAL B 1 110 ? 21.348 27.173 43.061 1.00 18.26 141 VAL B CA 1
ATOM 1812 C C . VAL B 1 110 ? 21.008 25.725 43.379 1.00 18.76 141 VAL B C 1
ATOM 1813 O O . VAL B 1 110 ? 19.861 25.291 43.213 1.00 20.94 141 VAL B O 1
ATOM 1817 N N . LEU B 1 111 ? 21.998 24.960 43.845 1.00 18.99 142 LEU B N 1
ATOM 1818 C CA . LEU B 1 111 ? 21.772 23.545 44.144 1.00 18.73 142 LEU B CA 1
ATOM 1819 C C . LEU B 1 111 ? 20.732 23.372 45.239 1.00 16.76 142 LEU B C 1
ATOM 1820 O O . LEU B 1 111 ? 19.823 22.541 45.122 1.00 23.76 142 LEU B O 1
ATOM 1825 N N . ILE B 1 112 ? 20.850 24.159 46.312 1.00 19.78 143 ILE B N 1
ATOM 1826 C CA . ILE B 1 112 ? 19.901 24.091 47.420 1.00 20.60 143 ILE B CA 1
ATOM 1827 C C . ILE B 1 112 ? 18.488 24.382 46.933 1.00 23.14 143 ILE B C 1
ATOM 1828 O O . ILE B 1 112 ? 17.513 23.788 47.413 1.00 22.15 143 ILE B O 1
ATOM 1833 N N . GLY B 1 113 ? 18.354 25.296 45.968 1.00 23.20 144 GLY B N 1
ATOM 1834 C CA . GLY B 1 113 ? 17.035 25.635 45.460 1.00 25.22 144 GLY B CA 1
ATOM 1835 C C . GLY B 1 113 ? 16.327 24.474 44.788 1.00 24.37 144 GLY B C 1
ATOM 1836 O O . GLY B 1 113 ? 15.095 24.402 44.804 1.00 21.88 144 GLY B O 1
ATOM 1837 N N . VAL B 1 114 ? 17.082 23.547 44.191 1.00 17.31 145 VAL B N 1
ATOM 1838 C CA . VAL B 1 114 ? 16.475 22.407 43.505 1.00 17.67 145 VAL B CA 1
ATOM 1839 C C . VAL B 1 114 ? 16.562 21.119 44.307 1.00 16.43 145 VAL B C 1
ATOM 1840 O O . VAL B 1 114 ? 15.973 20.105 43.896 1.00 19.74 145 VAL B O 1
ATOM 1844 N N . ARG B 1 115 ? 17.229 21.133 45.460 1.00 14.76 146 ARG B N 1
ATOM 1845 C CA . ARG B 1 115 ? 17.238 19.957 46.323 1.00 18.21 146 ARG B CA 1
ATOM 1846 C C . ARG B 1 115 ? 15.853 19.382 46.614 1.00 14.96 146 ARG B C 1
ATOM 1847 O O . ARG B 1 115 ? 15.717 18.147 46.566 1.00 15.47 146 ARG B O 1
ATOM 1855 N N . PRO B 1 116 ? 14.807 20.172 46.904 1.00 16.19 147 PRO B N 1
ATOM 1856 C CA . PRO B 1 116 ? 13.493 19.562 47.176 1.00 17.79 147 PRO B CA 1
ATOM 1857 C C . PRO B 1 116 ? 12.947 18.743 46.021 1.00 20.42 147 PRO B C 1
ATOM 1858 O O . PRO B 1 116 ? 12.047 17.929 46.239 1.00 17.72 147 PRO B O 1
ATOM 1862 N N . LEU B 1 117 ? 13.460 18.927 44.803 1.00 20.50 148 LEU B N 1
ATOM 1863 C CA . LEU B 1 117 ? 13.028 18.123 43.668 1.00 17.72 148 LEU B CA 1
ATOM 1864 C C . LEU B 1 117 ? 13.493 16.682 43.756 1.00 18.08 148 LEU B C 1
ATOM 1865 O O . LEU B 1 117 ? 13.003 15.847 42.987 1.00 15.52 148 LEU B O 1
ATOM 1870 N N . PHE B 1 118 ? 14.433 16.374 44.649 1.00 12.50 149 PHE B N 1
ATOM 1871 C CA . PHE B 1 118 ? 14.939 15.019 44.818 1.00 13.96 149 PHE B CA 1
ATOM 1872 C C . PHE B 1 118 ? 14.419 14.369 46.088 1.00 13.85 149 PHE B C 1
ATOM 1873 O O . PHE B 1 118 ? 14.930 13.324 46.502 1.00 15.12 149 PHE B O 1
ATOM 1881 N N . ASP B 1 119 ? 13.397 14.954 46.691 1.00 16.29 150 ASP B N 1
ATOM 1882 C CA . ASP B 1 119 ? 12.719 14.378 47.837 1.00 14.91 150 ASP B CA 1
ATOM 1883 C C . ASP B 1 119 ? 11.735 13.331 47.338 1.00 14.72 150 ASP B C 1
ATOM 1884 O O . ASP B 1 119 ? 10.736 13.675 46.692 1.00 19.30 150 ASP B O 1
ATOM 1889 N N . PRO B 1 120 ? 11.991 12.051 47.612 1.00 15.80 151 PRO B N 1
ATOM 1890 C CA . PRO B 1 120 ? 11.100 10.992 47.111 1.00 17.50 151 PRO B CA 1
ATOM 1891 C C . PRO B 1 120 ? 9.672 11.105 47.612 1.00 19.55 151 PRO B C 1
ATOM 1892 O O . PRO B 1 120 ? 8.764 10.608 46.939 1.00 20.81 151 PRO B O 1
ATOM 1896 N N . GLU B 1 121 ? 9.445 11.733 48.770 1.00 20.75 152 GLU B N 1
ATOM 1897 C CA . GLU B 1 121 ? 8.079 11.863 49.279 1.00 29.31 152 GLU B CA 1
ATOM 1898 C C . GLU B 1 121 ? 7.200 12.680 48.340 1.00 29.85 152 GLU B C 1
ATOM 1899 O O . GLU B 1 121 ? 5.977 12.505 48.324 1.00 26.72 152 GLU B O 1
ATOM 1905 N N . ARG B 1 122 ? 7.798 13.565 47.544 1.00 25.90 153 ARG B N 1
ATOM 1906 C CA . ARG B 1 122 ? 7.022 14.377 46.620 1.00 26.84 153 ARG B CA 1
ATOM 1907 C C . ARG B 1 122 ? 6.524 13.596 45.412 1.00 27.71 153 ARG B C 1
ATOM 1908 O O . ARG B 1 122 ? 5.703 14.127 44.654 1.00 25.40 153 ARG B O 1
ATOM 1916 N N . TYR B 1 123 ? 6.975 12.357 45.220 1.00 22.85 154 TYR B N 1
ATOM 1917 C CA . TYR B 1 123 ? 6.643 11.574 44.036 1.00 22.04 154 TYR B CA 1
ATOM 1918 C C . TYR B 1 123 ? 5.662 10.463 44.375 1.00 27.08 154 TYR B C 1
ATOM 1919 O O . TYR B 1 123 ? 5.795 9.787 45.399 1.00 19.72 154 TYR B O 1
ATOM 1928 N N . LYS B 1 124 ? 4.688 10.269 43.496 1.00 33.45 155 LYS B N 1
ATOM 1929 C CA . LYS B 1 124 ? 3.739 9.182 43.658 1.00 44.80 155 LYS B CA 1
ATOM 1930 C C . LYS B 1 124 ? 4.256 7.931 42.953 1.00 45.17 155 LYS B C 1
ATOM 1931 O O . LYS B 1 124 ? 5.135 7.992 42.087 1.00 47.95 155 LYS B O 1
ATOM 1937 N N . GLY B 1 125 ? 3.721 6.784 43.367 1.00 41.05 156 GLY B N 1
ATOM 1938 C CA . GLY B 1 125 ? 3.928 5.537 42.653 1.00 40.16 156 GLY B CA 1
ATOM 1939 C C . GLY B 1 125 ? 5.319 4.949 42.706 1.00 39.98 156 GLY B C 1
ATOM 1940 O O . GLY B 1 125 ? 5.637 4.084 41.883 1.00 37.77 156 GLY B O 1
ATOM 1941 N N . LYS B 1 126 ? 6.151 5.373 43.656 1.00 38.05 157 LYS B N 1
ATOM 1942 C CA . LYS B 1 126 ? 7.528 4.879 43.775 1.00 33.35 157 LYS B CA 1
ATOM 1943 C C . LYS B 1 126 ? 7.621 3.362 43.917 1.00 34.97 157 LYS B C 1
ATOM 1944 O O . LYS B 1 126 ? 7.181 2.799 44.917 1.00 42.07 157 LYS B O 1
#

B-factor: mean 20.42, std 9.59, range [6.49, 61.66]

Radius of gyration: 19.13 Å; Cα contacts (8 Å, |Δi|>4): 237; chains: 2; bounding box: 47×38×49 Å

Organism: Chlamydomonas reinhardtii (NCBI:txid3055)

CATH classification: 1.10.490.10

Solvent-accessible surface area: 13069 Å² total; per-residue (Å²): 117,75,33,88,58,73,9,66,23,72,88,19,20,62,40,1,4,62,39,1,33,111,45,3,56,117,9,99,93,3,42,46,28,24,158,90,55,82,114,123,70,8,58,57,63,3,58,113,39,2,15,42,0,7,64,48,32,104,147,39,99,23,146,38,10,41,138,44,34,24,99,24,2,49,96,110,40,16,20,23,40,31,17,10,70,24,2,3,29,1,0,54,0,0,87,110,64,67,20,43,96,153,37,2,65,76,0,5,46,44,6,52,55,17,39,57,48,17,33,29,140,147,24,175,69,83,152,124,23,107,84,70,10,65,26,31,80,22,3,17,41,1,3,47,39,2,23,122,48,0,54,116,8,111,92,3,43,50,28,18,152,64,59,12,89,5,28,5,12,26,64,2,18,108,38,2,16,38,0,1,59,28,34,91,145,39,100,21,149,37,10,39,136,46,34,22,99,24,3,55,119,113,48,16,50,42,101,30,18,63,85,24,16,26,28,0,26,54,0,0,119,112,65,64,19,40,115,146,43,10,79,67,0,32,47,45,6,114,56,14,79,52,47,17,25,28,142,149,26,175,76,116

Foldseek 3Di:
DALQVLQPHPVSLLVLLVQLLVQQCPDVVRVVVCPPPDPVVSSVVSSVLSCQLVVNDDPDDLVNVLVVCVCCLAEPVQALVNLVSSLVSNLVSSVVSVRDDVSSVSSVVSSVVNSVSRHSVVDPNHD/DLQVQLPHPVLLLQLLVQLLVQQCPPVVRVVVCPPPDVVVVSVVSSVLSCQLQVNDDPDDLVNVLVVCVCCLQPPVQALVNLVSSLVSNLVSSVVSVRDPVSSVSSVVSSVVNSVSRHSVVDPND

Secondary structure (DSSP, 8-state):
--HHHHTTSHHHHHHHHHHHHHHHHT-TTTGGGGTT--HHHHHHHHHHHHHHHTT--SS--HHHHHHHHHHHHHHS---HHHHHHHHHHHHHHHHHTT--HHHHHHHHHHHHHHGGGG-GGG-SS--/-HHHHTTSHHHHHHHHHHHHHHHHT-TTTHHHHTT--HHHHHHHHHHHHHHHTT--SS--HHHHHHHHHHHHHHS---HHHHHHHHHHHHHHHHHTT--HHHHHHHHHHHHHHGGGG-GGG-S--

Sequence (252 aa):
STLHAKLGGAAAVAATVDVFYKKLMNDPDLEPFFRGVDMVTLIAKQNRFLAYAFGATTHYHGKDIVMGHAHLIINRGLNLTHFDKVAGHFVDSLKEMGVGQELIDEAAGVLIGVRPLFDPERYKGKVTLHAKLGGAAAVAATVDVFYKKLMNDPDLEPFFRGVDMVTLIAKQNRFLAYAFGATTHYHGKDIVMGHAHLIINRGLNLTHFDKVAGHFVDSLKEMGVGQELIDEAAGVLIGVRPLFDPERYKGK

=== Feature glossary ===
Key to the feature types in this record:

pLDDT. pLDDT is the predicted lDDT-Cα score: AlphaFold's confidence that the local environment of each residue (all inter-atomic distances within 15 Å) is correctly placed. It is a per-residue number between 0 and 100, with higher meaning more reliable.

Radius of gyration, Cα contacts, bounding box. The geometric summary reports three shape descriptors. Rg (radius of gyration) measures how spread out the Cα atoms are about their centre of mass; compact globular proteins have small Rg, elongated or unfolded ones large. Cα contacts (<8 Å, |i−j|>4) count long-range residue pairs in spatial proximity — high for tightly packed folds, near zero for rods or random coil. The bounding-box extents give the protein's footprint along x, y, z in Å.

Backbone torsions (φ/ψ). Backbone dihedral angles. Every residue except chain termini has a φ (preceding-C → N → Cα → C) and a ψ (N → Cα → C → next-N). They are reported in degrees following the IUPAC sign convention. Secondary structure is essentially a statement about which (φ, ψ) basin each residue occupies.

Contact-map, Ramachandran, and PAE plots. Plot images: a contact map (which residues are close in 3D, as an N×N binary image), a Ramachandran scatter (backbone torsion angles, revealing secondary-structure composition at a glance), and — for AlphaFold structures — a PAE heatmap (pairwise prediction confidence).

Predicted aligned error. Predicted Aligned Error (PAE) is an AlphaFold confidence matrix: entry (i, j) is the expected error in the position of residue j, in ångströms, when the prediction is superimposed on the true structure at residue i. Low PAE within a block of residues means that block is internally rigid and well-predicted; high PAE between two blocks means their relative placement is uncertain even if each block individually is confident.

Secondary structure (3-state, P-SEA). Three-state secondary structure (P-SEA) collapses the eight DSSP classes into helix (a), strand (b), and coil (c). P-SEA assigns these from Cα geometry alone — distances and angles — without requiring backbone oxygens, so it works on any Cα trace.

Solvent-accessible surface area. Solvent-accessible surface area (SASA) is the area in Å² traced out by the centre of a 1.4 Å probe sphere (a water molecule) rolled over the protein's van der Waals surface (Shrake–Rupley / Lee–Richards construction). Buried residues have near-zero SASA; fully exposed residues can exceed 200 Å². The total SASA scales roughly with the number of surface residues.

Foldseek 3Di. The Foldseek 3Di string encodes local tertiary geometry as a 20-letter alphabet — one character per residue — derived from the relative positions of nearby Cα atoms. Unlike the amino-acid sequence, 3Di is a direct function of the 3D structure, so two proteins with the same fold have similar 3Di strings even at low sequence identity.

B-factor. For experimental (PDB) structures, the B-factor (temperature factor) quantifies the positional spread of each atom in the crystal — a combination of thermal vibration and static disorder — in units of Å². High B-factors mark flexible loops or poorly resolved regions; low B-factors mark the rigid, well-ordered core.

mmCIF coordinates. The mmCIF block holds the 3D Cartesian coordinates of each backbone atom (N, Cα, C, O) in ångströms. mmCIF is the PDB's canonical archive format — a tagged-loop text representation of the atomic model.

InterPro / GO / CATH / organism. Functional annotations link the protein to curated databases. InterPro entries identify conserved domains and families by matching the sequence against member-database signatures (Pfam, PROSITE, CDD, …). Gene Ontology (GO) terms describe molecular function, biological process, and cellular component in a controlled vocabulary. CATH places the structure in a hierarchical fold classification (Class/Architecture/Topology/Homologous-superfamily). The organism is the source species.

Rendered structure images. Structure images are PyMOL renders from six orthogonal camera directions. Cartoon representation draws helices as coils and strands as arrows; sticks shows the backbone as bonds; surface shows the solvent-excluded envelope. Rainbow coloring maps sequence position to hue (blue→red, N→C); chain coloring assigns a distinct color per polypeptide.

Sequence. This is the polypeptide sequence — one letter per residue, N-terminus first. Length ranges from a few dozen residues for small domains to over a thousand for large multi-domain proteins.

Secondary structure (8-state, DSSP). The SS8 string is DSSP's per-residue secondary-structure call. α-helix (H) means an i→i+4 H-bond ladder; β-strand (E) means the residue participates in a β-sheet; 3₁₀ (G) and π (I) are tighter and wider helices; T/S are turns/bends; '-' is loop.

Nearest PDB structures. Structural nearest neighbors (via Foldseek easy-search vs the PDB). Reported per hit: target PDB id, E-value, and alignment TM-score. A TM-score above ~0.5 is the conventional threshold for 'same fold'.